Protein AF-A0A965V9K3-F1 (afdb_monomer_lite)

Secondary structure (DSSP, 8-state):
-----------------------PPEEEE-SSEEEEEETTTEEEEEEGGG-EEEEEEEE-TTT--EEEEEEE--EEEEEEE-TTT--EEEEEEEEEETTEEEEEEEEE-TTSTT----B------SSPPPTTEEPPBSEEEEEEE-TTSPEEEEEE-TTS-EEEEEE-TTS-EEEEE-SSTTT-SSSSS--

Structure (mmCIF, N/CA/C/O backbone):
data_AF-A0A965V9K3-F1
#
_entry.id   AF-A0A965V9K3-F1
#
loop_
_atom_site.group_PDB
_atom_site.id
_atom_site.type_symbol
_atom_site.label_atom_id
_atom_site.label_alt_id
_atom_site.label_comp_id
_atom_site.label_asym_id
_atom_site.label_entity_id
_atom_site.label_seq_id
_atom_site.pdbx_PDB_ins_code
_atom_site.Cartn_x
_atom_site.Cartn_y
_atom_site.Cartn_z
_atom_site.occupancy
_atom_site.B_iso_or_equiv
_atom_site.auth_seq_id
_atom_site.auth_comp_id
_atom_site.auth_asym_id
_atom_site.auth_atom_id
_atom_site.pdbx_PDB_model_num
ATOM 1 N N . GLY A 1 1 ? -50.851 -1.866 71.927 1.00 33.59 1 GLY A N 1
ATOM 2 C CA . GLY A 1 1 ? -49.590 -1.234 72.347 1.00 33.59 1 GLY A CA 1
ATOM 3 C C . GLY A 1 1 ? -48.505 -1.571 71.348 1.00 33.59 1 GLY A C 1
ATOM 4 O O . GLY A 1 1 ? -48.354 -2.743 71.049 1.00 33.59 1 GLY A O 1
ATOM 5 N N . SER A 1 2 ? -47.813 -0.534 70.869 1.00 37.38 2 SER A N 1
ATOM 6 C CA . SER A 1 2 ? -46.488 -0.504 70.214 1.00 37.38 2 SER A CA 1
ATOM 7 C C . SER A 1 2 ? -46.255 -1.105 68.814 1.00 37.38 2 SER A C 1
ATOM 9 O O . SER A 1 2 ? -45.941 -2.275 68.653 1.00 37.38 2 SER A O 1
ATOM 11 N N . PHE A 1 3 ? -46.383 -0.209 67.824 1.00 32.78 3 PHE A N 1
ATOM 12 C CA . PHE A 1 3 ? -45.421 0.240 66.791 1.00 32.78 3 PHE A CA 1
ATOM 13 C C . PHE A 1 3 ? -44.368 -0.703 66.152 1.00 32.78 3 PHE A C 1
ATOM 15 O O . PHE A 1 3 ? -43.394 -1.095 66.780 1.00 32.78 3 PHE A O 1
ATOM 22 N N . ALA A 1 4 ? -44.572 -0.911 64.838 1.00 39.22 4 ALA A N 1
ATOM 23 C CA . ALA A 1 4 ? -43.710 -0.696 63.653 1.00 39.22 4 ALA A CA 1
ATOM 24 C C . ALA A 1 4 ? -42.179 -0.917 63.683 1.00 39.22 4 ALA A C 1
ATOM 26 O O . ALA A 1 4 ? -41.479 -0.346 64.508 1.00 39.22 4 ALA A O 1
ATOM 27 N N . THR A 1 5 ? -41.651 -1.540 62.612 1.00 38.88 5 THR A N 1
ATOM 28 C CA . THR A 1 5 ? -40.603 -0.962 61.732 1.00 38.88 5 THR A CA 1
ATOM 29 C C . THR A 1 5 ? -40.586 -1.683 60.373 1.00 38.88 5 THR A C 1
ATOM 31 O O . THR A 1 5 ? -40.579 -2.908 60.295 1.00 38.88 5 THR A O 1
ATOM 34 N N . SER A 1 6 ? -40.615 -0.890 59.302 1.00 37.34 6 SER A N 1
ATOM 35 C CA . SER A 1 6 ? -40.532 -1.257 57.885 1.00 37.34 6 SER A CA 1
ATOM 36 C C . SER A 1 6 ? -39.086 -1.405 57.404 1.00 37.34 6 SER A C 1
ATOM 38 O O . SER A 1 6 ? -38.265 -0.568 57.763 1.00 37.34 6 SER A O 1
ATOM 40 N N . CYS A 1 7 ? -38.826 -2.312 56.458 1.00 32.72 7 CYS A N 1
ATOM 41 C CA . CYS A 1 7 ? -37.744 -2.158 55.478 1.00 32.72 7 CYS A CA 1
ATOM 42 C C . CYS A 1 7 ? -38.254 -2.562 54.088 1.00 32.72 7 CYS A C 1
ATOM 44 O O . CYS A 1 7 ? -38.464 -3.738 53.799 1.00 32.72 7 CYS A O 1
ATOM 46 N N . ALA A 1 8 ? -38.467 -1.558 53.237 1.00 37.25 8 ALA A N 1
ATOM 47 C CA . ALA A 1 8 ? -38.690 -1.714 51.809 1.00 37.25 8 ALA A CA 1
ATOM 48 C C . ALA A 1 8 ? -37.350 -2.051 51.135 1.00 37.25 8 ALA A C 1
ATOM 50 O O . ALA A 1 8 ? -36.457 -1.211 51.051 1.00 37.25 8 ALA A O 1
ATOM 51 N N . GLY A 1 9 ? -37.195 -3.294 50.679 1.00 33.72 9 GLY A N 1
ATOM 52 C CA . GLY A 1 9 ? -36.060 -3.726 49.868 1.00 33.72 9 GLY A CA 1
ATOM 53 C C . GLY A 1 9 ? -36.337 -3.463 48.392 1.00 33.72 9 GLY A C 1
ATOM 54 O O . GLY A 1 9 ? -37.042 -4.235 47.745 1.00 33.72 9 GLY A O 1
ATOM 55 N N . SER A 1 10 ? -35.798 -2.360 47.880 1.00 36.31 10 SER A N 1
ATOM 56 C CA . SER A 1 10 ? -35.760 -2.030 46.455 1.00 36.31 10 SER A CA 1
ATOM 57 C C . SER A 1 10 ? -35.082 -3.160 45.670 1.00 36.31 10 SER A C 1
ATOM 59 O O . SER A 1 10 ? -33.899 -3.433 45.866 1.00 36.31 10 SER A O 1
ATOM 61 N N . LYS A 1 11 ? -35.826 -3.836 44.786 1.00 37.22 11 LYS A N 1
ATOM 62 C CA . LYS A 1 11 ? -35.247 -4.724 43.771 1.00 37.22 11 LYS A CA 1
ATOM 63 C C . LYS A 1 11 ? -34.753 -3.856 42.619 1.00 37.22 11 LYS A C 1
ATOM 65 O O . LYS A 1 11 ? -35.466 -3.646 41.641 1.00 37.22 11 LYS A O 1
ATOM 70 N N . THR A 1 12 ? -33.537 -3.337 42.730 1.00 36.44 12 THR A N 1
ATOM 71 C CA . THR A 1 12 ? -32.808 -2.846 41.562 1.00 36.44 12 THR A CA 1
ATOM 72 C C . THR A 1 12 ? -32.435 -4.051 40.704 1.00 36.44 12 THR A C 1
ATOM 74 O O . THR A 1 12 ? -31.481 -4.772 40.985 1.00 36.44 12 THR A O 1
ATOM 77 N N . ASN A 1 13 ? -33.214 -4.287 39.647 1.00 34.12 13 ASN A N 1
ATOM 78 C CA . ASN A 1 13 ? -32.755 -5.069 38.506 1.00 34.12 13 ASN A CA 1
ATOM 79 C C . ASN A 1 13 ? -31.585 -4.301 37.878 1.00 34.12 13 ASN A C 1
ATOM 81 O O . ASN A 1 13 ? -31.782 -3.404 37.063 1.00 34.12 13 ASN A O 1
ATOM 85 N N . LEU A 1 14 ? -30.362 -4.629 38.294 1.00 32.03 14 LEU A N 1
ATOM 86 C CA . LEU A 1 14 ? -29.152 -4.305 37.551 1.00 32.03 14 LEU A CA 1
ATOM 87 C C . LEU A 1 14 ? -29.174 -5.139 36.267 1.00 32.03 14 LEU A C 1
ATOM 89 O O . LEU A 1 14 ? -28.615 -6.231 36.204 1.00 32.03 14 LEU A O 1
ATOM 93 N N . SER A 1 15 ? -29.843 -4.633 35.231 1.00 36.78 15 SER A N 1
ATOM 94 C CA . SER A 1 15 ? -29.496 -5.008 33.867 1.00 36.78 15 SER A CA 1
ATOM 95 C C . SER A 1 15 ? -28.112 -4.425 33.608 1.00 36.78 15 SER A C 1
ATOM 97 O O . SER A 1 15 ? -27.975 -3.250 33.273 1.00 36.78 15 SER A O 1
ATOM 99 N N . ALA A 1 16 ? -27.075 -5.231 33.825 1.00 34.19 16 ALA A N 1
ATOM 100 C CA . ALA A 1 16 ? -25.772 -4.960 33.252 1.00 34.19 16 ALA A CA 1
ATOM 101 C C . ALA A 1 16 ? -25.936 -5.064 31.732 1.00 34.19 16 ALA A C 1
ATOM 103 O O . ALA A 1 16 ? -25.834 -6.140 31.146 1.00 34.19 16 ALA A O 1
ATOM 104 N N . SER A 1 17 ? -26.268 -3.946 31.092 1.00 34.62 17 SER A N 1
ATOM 105 C CA . SER A 1 17 ? -25.996 -3.753 29.679 1.00 34.62 17 SER A CA 1
ATOM 106 C C . SER A 1 17 ? -24.489 -3.874 29.529 1.00 34.62 17 SER A C 1
ATOM 108 O O . SER A 1 17 ? -23.746 -2.947 29.847 1.00 34.62 17 SER A O 1
ATOM 110 N N . VAL A 1 18 ? -24.040 -5.053 29.108 1.00 34.62 18 VAL A N 1
ATOM 111 C CA . VAL A 1 18 ? -22.718 -5.232 28.524 1.00 34.62 18 VAL A CA 1
ATOM 112 C C . VAL A 1 18 ? -22.732 -4.358 27.275 1.00 34.62 18 VAL A C 1
ATOM 114 O O . VAL A 1 18 ? -23.213 -4.769 26.222 1.00 34.62 18 VAL A O 1
ATOM 117 N N . GLN A 1 19 ? -22.312 -3.099 27.416 1.00 35.34 19 GLN A N 1
ATOM 118 C CA . GLN A 1 19 ? -21.923 -2.288 26.276 1.00 35.34 19 GLN A CA 1
ATOM 119 C C . GLN A 1 19 ? -20.737 -3.016 25.661 1.00 35.34 19 GLN A C 1
ATOM 121 O O . GLN A 1 19 ? -19.615 -2.942 26.152 1.00 35.34 19 GLN A O 1
ATOM 126 N N . SER A 1 20 ? -21.033 -3.792 24.625 1.00 38.69 20 SER A N 1
ATOM 127 C CA . SER A 1 20 ? -20.064 -4.199 23.627 1.00 38.69 20 SER A CA 1
ATOM 128 C C . SER A 1 20 ? -19.309 -2.939 23.203 1.00 38.69 20 SER A C 1
ATOM 130 O O . SER A 1 20 ? -19.846 -2.115 22.469 1.00 38.69 20 SER A O 1
ATOM 132 N N . THR A 1 21 ? -18.077 -2.776 23.679 1.00 45.31 21 THR A N 1
ATOM 133 C CA . THR A 1 21 ? -17.124 -1.766 23.194 1.00 45.31 21 THR A CA 1
ATOM 134 C C . THR A 1 21 ? -16.566 -2.125 21.812 1.00 45.31 21 THR A C 1
ATOM 136 O O . THR A 1 21 ? -15.560 -1.568 21.388 1.00 45.31 21 THR A O 1
ATOM 139 N N . ASP A 1 22 ? -17.217 -3.049 21.105 1.00 49.69 22 ASP A N 1
ATOM 140 C CA . ASP A 1 22 ? -16.922 -3.492 19.742 1.00 49.69 22 ASP A CA 1
ATOM 141 C C . ASP A 1 22 ? -17.473 -2.483 18.712 1.00 49.69 22 ASP A C 1
ATOM 143 O O . ASP A 1 22 ? -18.119 -2.827 17.721 1.00 49.69 22 ASP A O 1
ATOM 147 N N . GLU A 1 23 ? -17.284 -1.189 18.983 1.00 60.53 23 GLU A N 1
ATOM 148 C CA . GLU A 1 23 ? -17.674 -0.123 18.066 1.00 60.53 23 GLU A CA 1
ATOM 149 C C . GLU A 1 23 ? -16.615 -0.059 16.961 1.00 60.53 23 GLU A C 1
ATOM 151 O O . GLU A 1 23 ? -15.595 0.627 17.056 1.00 60.53 23 GLU A O 1
ATOM 156 N N . ARG A 1 24 ? -16.824 -0.887 15.934 1.00 69.06 24 ARG A N 1
ATOM 157 C CA . ARG A 1 24 ? -16.012 -0.905 14.719 1.00 69.06 24 ARG A CA 1
ATOM 158 C C . ARG A 1 24 ? -15.930 0.523 14.157 1.00 69.06 24 ARG A C 1
ATOM 160 O O . ARG A 1 24 ? -16.980 1.154 14.032 1.00 69.06 24 ARG A O 1
ATOM 167 N N . PRO A 1 25 ? -14.731 1.035 13.811 1.00 72.75 25 PRO A N 1
ATOM 168 C CA . PRO A 1 25 ? -14.619 2.397 13.326 1.00 72.75 25 PRO A CA 1
ATOM 169 C C . PRO A 1 25 ? -15.455 2.589 12.067 1.00 72.75 25 PRO A C 1
ATOM 171 O O . PRO A 1 25 ? -15.395 1.751 11.161 1.00 72.75 25 PRO A O 1
ATOM 174 N N . ASP A 1 26 ? -16.195 3.691 12.019 1.00 80.62 26 ASP A N 1
ATOM 175 C CA . ASP A 1 26 ? -16.847 4.139 10.797 1.00 80.62 26 ASP A CA 1
ATOM 176 C C . ASP A 1 26 ? -15.796 4.783 9.892 1.00 80.62 26 ASP A C 1
ATOM 178 O O . ASP A 1 26 ? -14.946 5.552 10.354 1.00 80.62 26 ASP A O 1
ATOM 182 N N . ILE A 1 27 ? -15.812 4.421 8.614 1.00 81.38 27 ILE A N 1
ATOM 183 C CA . ILE A 1 27 ? -14.821 4.849 7.633 1.00 81.38 27 ILE A CA 1
ATOM 184 C C . ILE A 1 27 ? -15.573 5.424 6.446 1.00 81.38 27 ILE A C 1
ATOM 186 O O . ILE A 1 27 ? -16.418 4.760 5.851 1.00 81.38 27 ILE A O 1
ATOM 190 N N . SER A 1 28 ? -15.225 6.655 6.093 1.00 84.31 28 SER A N 1
ATOM 191 C CA . SER A 1 28 ? -15.633 7.258 4.831 1.00 84.31 28 SER A CA 1
ATOM 192 C C . SER A 1 28 ? -14.416 7.820 4.121 1.00 84.31 28 SER A C 1
ATOM 194 O O . SER A 1 28 ? -13.538 8.426 4.738 1.00 84.31 28 SER A O 1
ATOM 196 N N . GLU A 1 29 ? -14.353 7.618 2.815 1.00 86.88 29 GLU A N 1
ATOM 197 C CA . GLU A 1 29 ? -13.248 8.080 1.995 1.00 86.88 29 GLU A CA 1
ATOM 198 C C . GLU A 1 29 ? -13.721 8.881 0.786 1.00 86.88 29 GLU A C 1
ATOM 200 O O . GLU A 1 29 ? -14.789 8.657 0.212 1.00 86.88 29 GLU A O 1
ATOM 205 N N . ASP A 1 30 ? -12.862 9.801 0.368 1.00 89.31 30 ASP A N 1
ATOM 206 C CA . ASP A 1 30 ? -12.867 10.360 -0.970 1.00 89.31 30 ASP A CA 1
ATOM 207 C C . ASP A 1 30 ? -11.489 10.155 -1.616 1.00 89.31 30 ASP A C 1
ATOM 209 O O . ASP A 1 30 ? -10.593 9.507 -1.073 1.00 89.31 30 ASP A O 1
ATOM 213 N N . ARG A 1 31 ? -11.292 10.707 -2.816 1.00 88.75 31 ARG A N 1
ATOM 214 C CA . ARG A 1 31 ? -10.016 10.560 -3.532 1.00 88.75 31 ARG A CA 1
ATOM 215 C C . ARG A 1 31 ? -8.833 11.202 -2.809 1.00 88.75 31 ARG A C 1
ATOM 217 O O . ARG A 1 31 ? -7.702 10.925 -3.175 1.00 88.75 31 ARG A O 1
ATOM 224 N N . THR A 1 32 ? -9.056 12.079 -1.845 1.00 90.00 32 THR A N 1
ATOM 225 C CA . THR A 1 32 ? -8.039 12.929 -1.217 1.00 90.00 32 THR A CA 1
ATOM 226 C C . THR A 1 32 ? -7.908 12.726 0.285 1.00 90.00 32 THR A C 1
ATOM 228 O O . THR A 1 32 ? -6.858 13.066 0.835 1.00 90.00 32 THR A O 1
ATOM 231 N N . SER A 1 33 ? -8.913 12.154 0.947 1.00 89.94 33 SER A N 1
ATOM 232 C CA . SER A 1 33 ? -8.916 11.925 2.384 1.00 89.94 33 SER A CA 1
ATOM 233 C C . SER A 1 33 ? -9.676 10.666 2.813 1.00 89.94 33 SER A C 1
ATOM 235 O O . SER A 1 33 ? -10.603 10.217 2.144 1.00 89.94 33 SER A O 1
ATOM 237 N N . VAL A 1 34 ? -9.259 10.099 3.946 1.00 88.94 34 VAL A N 1
ATOM 238 C CA . VAL A 1 34 ? -10.000 9.083 4.702 1.00 88.94 34 VAL A CA 1
ATOM 239 C C . VAL A 1 34 ? -10.383 9.690 6.044 1.00 88.94 34 VAL A C 1
ATOM 241 O O . VAL A 1 34 ? -9.514 10.153 6.788 1.00 88.94 34 VAL A O 1
ATOM 244 N N . HIS A 1 35 ? -11.669 9.668 6.361 1.00 88.06 35 HIS A N 1
ATOM 245 C CA . HIS A 1 35 ? -12.207 9.996 7.670 1.00 88.06 35 HIS A CA 1
ATOM 246 C C . HIS A 1 35 ? -12.480 8.698 8.428 1.00 88.06 35 HIS A C 1
ATOM 248 O O . HIS A 1 35 ? -13.237 7.849 7.962 1.00 88.06 35 HIS A O 1
ATOM 254 N N . ILE A 1 36 ? -11.852 8.547 9.591 1.00 84.44 36 ILE A N 1
ATOM 255 C CA . ILE A 1 36 ? -12.002 7.383 10.463 1.00 84.44 36 ILE A CA 1
ATOM 256 C C . ILE A 1 36 ? -12.586 7.860 11.785 1.00 84.44 36 ILE A C 1
ATOM 258 O O . ILE A 1 36 ? -11.964 8.679 12.459 1.00 84.44 36 ILE A O 1
ATOM 262 N N . THR A 1 37 ? -13.742 7.334 12.170 1.00 80.56 37 THR A N 1
ATOM 263 C CA . THR A 1 37 ? -14.417 7.652 13.432 1.00 80.56 37 THR A CA 1
ATOM 264 C C . THR A 1 37 ? -14.371 6.430 14.342 1.0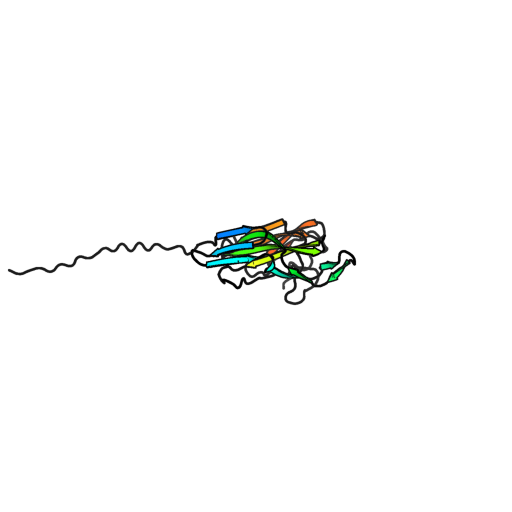0 80.56 37 THR A C 1
ATOM 266 O O . THR A 1 37 ? -15.025 5.426 14.072 1.00 80.56 37 THR A O 1
ATOM 269 N N . ALA A 1 38 ? -13.573 6.491 15.408 1.00 70.94 38 ALA A N 1
ATOM 270 C CA . ALA A 1 38 ? -13.478 5.454 16.428 1.00 70.94 38 ALA A CA 1
ATOM 271 C C . ALA A 1 38 ? -14.451 5.778 17.577 1.00 70.94 38 ALA A C 1
ATOM 273 O O . ALA A 1 38 ? -14.181 6.616 18.440 1.00 70.94 38 ALA A O 1
ATOM 274 N N . GLY A 1 39 ? -15.608 5.119 17.564 1.00 64.94 39 GLY A N 1
ATOM 275 C CA . GLY A 1 39 ? -16.688 5.337 18.524 1.00 64.94 39 GLY A CA 1
ATOM 276 C C . GLY A 1 39 ? -17.305 6.741 18.482 1.00 64.94 39 GLY A C 1
ATOM 277 O O . GLY A 1 39 ? -17.229 7.449 17.486 1.00 64.94 39 GLY A O 1
ATOM 278 N N . THR A 1 40 ? -17.952 7.170 19.568 1.00 57.22 40 THR A N 1
ATOM 279 C CA . THR A 1 40 ? -18.819 8.373 19.543 1.00 57.22 40 THR A CA 1
ATOM 280 C C . THR A 1 40 ? -18.116 9.740 19.529 1.00 57.22 40 THR A C 1
ATOM 282 O O . THR A 1 40 ? -18.808 10.757 19.434 1.00 57.22 40 THR A O 1
ATOM 285 N N . LYS A 1 41 ? -16.783 9.825 19.670 1.00 60.00 41 LYS A N 1
ATOM 286 C CA . LYS A 1 41 ? -16.100 11.126 19.867 1.00 60.00 41 LYS A CA 1
ATOM 287 C C . LYS A 1 41 ? -14.765 11.315 19.157 1.00 60.00 41 LYS A C 1
ATOM 289 O O . LYS A 1 41 ? -14.415 12.466 18.896 1.00 60.00 41 LYS A O 1
ATOM 294 N N . ASP A 1 42 ? -14.049 10.248 18.821 1.00 69.38 42 ASP A N 1
ATOM 295 C CA . ASP A 1 42 ? -12.713 10.379 18.249 1.00 69.38 42 ASP A CA 1
ATOM 296 C C . ASP A 1 42 ? -12.772 10.186 16.736 1.00 69.38 42 ASP A C 1
ATOM 298 O O . ASP A 1 42 ? -13.151 9.127 16.242 1.00 69.38 42 ASP A O 1
ATOM 302 N N . SER A 1 43 ? -12.399 11.225 15.988 1.00 75.88 43 SER A N 1
ATOM 303 C CA . SER A 1 43 ? -12.262 11.150 14.534 1.00 75.88 43 SER A CA 1
ATOM 304 C C . SER A 1 43 ? -10.868 11.580 14.095 1.00 75.88 43 SER A C 1
ATOM 306 O O . SER A 1 43 ? -10.268 12.499 14.654 1.00 75.88 43 SER A O 1
ATOM 308 N N . ALA A 1 44 ? -10.344 10.895 13.086 1.00 80.00 44 ALA A N 1
ATOM 309 C CA . ALA A 1 44 ? -9.098 11.218 12.420 1.00 80.00 44 ALA A CA 1
ATOM 310 C C . ALA A 1 44 ? -9.380 11.448 10.937 1.00 80.00 44 ALA A C 1
ATOM 312 O O . ALA A 1 44 ? -10.105 10.686 10.304 1.00 80.00 44 ALA A O 1
ATOM 313 N N . THR A 1 45 ? -8.789 12.500 10.377 1.00 87.06 45 THR A N 1
ATOM 314 C CA . THR A 1 45 ? -8.778 12.725 8.930 1.00 87.06 45 THR A CA 1
ATOM 315 C C . THR A 1 45 ? -7.360 12.532 8.434 1.00 87.06 45 THR A C 1
ATOM 317 O O . THR A 1 45 ? -6.441 13.182 8.927 1.00 87.06 45 THR A O 1
ATOM 320 N N . ILE A 1 46 ? -7.188 11.644 7.465 1.00 87.62 46 ILE A N 1
ATOM 321 C CA . ILE A 1 46 ? -5.896 11.315 6.872 1.00 87.62 46 ILE A CA 1
ATOM 322 C C . ILE A 1 46 ? -5.944 11.750 5.423 1.00 87.62 46 ILE A C 1
ATOM 324 O O . ILE A 1 46 ? -6.749 11.227 4.656 1.00 87.62 46 ILE A O 1
ATOM 328 N N . LYS A 1 47 ? -5.100 12.704 5.033 1.00 90.19 47 LYS A N 1
ATOM 329 C CA . LYS A 1 47 ? -5.035 13.148 3.641 1.00 90.19 47 LYS A CA 1
ATOM 330 C C . LYS A 1 47 ? -4.040 12.295 2.874 1.00 90.19 47 LYS A C 1
ATOM 332 O O . LYS A 1 47 ? -2.996 11.929 3.406 1.00 90.19 47 LYS A O 1
ATOM 337 N N . ALA A 1 48 ? -4.302 12.061 1.590 1.00 89.75 48 ALA A N 1
ATOM 338 C CA . ALA A 1 48 ? -3.366 11.367 0.705 1.00 89.75 48 ALA A CA 1
ATOM 339 C C . ALA A 1 48 ? -1.962 12.009 0.736 1.00 89.75 48 ALA A C 1
ATOM 341 O O . ALA A 1 48 ? -0.958 11.309 0.738 1.00 89.75 48 ALA A O 1
ATOM 342 N N . GLN A 1 49 ? -1.899 13.337 0.850 1.00 90.06 49 GLN A N 1
ATOM 343 C CA . GLN A 1 49 ? -0.657 14.122 0.880 1.00 90.06 49 GLN A CA 1
ATOM 344 C C . GLN A 1 49 ? 0.171 13.926 2.163 1.00 90.06 49 GLN A C 1
ATOM 346 O O . GLN A 1 49 ? 1.383 14.163 2.164 1.00 90.06 49 GLN A O 1
ATOM 351 N N . ASP A 1 50 ? -0.463 13.469 3.245 1.00 86.88 50 ASP A N 1
ATOM 352 C CA . ASP A 1 50 ? 0.212 13.145 4.505 1.00 86.88 50 ASP A CA 1
ATOM 353 C C . ASP A 1 50 ? 0.853 11.745 4.452 1.00 86.88 50 ASP A C 1
ATOM 355 O O . ASP A 1 50 ? 1.693 11.401 5.284 1.00 86.88 50 ASP A O 1
ATOM 359 N N . LEU A 1 51 ? 0.489 10.937 3.449 1.00 87.06 51 LEU A N 1
ATOM 360 C CA . LEU A 1 51 ? 0.962 9.572 3.257 1.00 87.06 51 LEU A CA 1
ATOM 361 C C . LEU A 1 51 ? 2.212 9.574 2.378 1.00 87.06 51 LEU A C 1
ATOM 363 O O . LEU A 1 51 ? 2.147 9.742 1.159 1.00 87.06 51 LEU A O 1
ATOM 367 N N . GLN A 1 52 ? 3.368 9.421 3.023 1.00 86.69 52 GLN A N 1
ATOM 368 C CA . GLN A 1 52 ? 4.675 9.541 2.385 1.00 86.69 52 GLN A CA 1
ATOM 369 C C . GLN A 1 52 ? 5.547 8.328 2.696 1.00 86.69 52 GLN A C 1
ATOM 371 O O . GLN A 1 52 ? 5.578 7.860 3.832 1.00 86.69 52 GLN A O 1
ATOM 376 N N . ALA A 1 53 ? 6.290 7.845 1.702 1.00 84.31 53 ALA A N 1
ATOM 377 C CA . ALA A 1 53 ? 7.227 6.737 1.874 1.00 84.31 53 ALA A CA 1
ATOM 378 C C . ALA A 1 53 ? 8.501 6.957 1.056 1.00 84.31 53 ALA A C 1
ATOM 380 O O . ALA A 1 53 ? 8.473 7.574 -0.010 1.00 84.31 53 ALA A O 1
ATOM 381 N N . LEU A 1 54 ? 9.628 6.441 1.549 1.00 85.44 54 LEU A N 1
ATOM 382 C CA . LEU A 1 54 ? 10.853 6.344 0.761 1.00 85.44 54 LEU A CA 1
ATOM 383 C C . LEU A 1 54 ? 10.819 5.048 -0.043 1.00 85.44 54 LEU A C 1
ATOM 385 O O . LEU A 1 54 ? 10.746 3.951 0.513 1.00 85.44 54 LEU A O 1
ATOM 389 N N . VAL A 1 55 ? 10.890 5.188 -1.357 1.00 81.50 55 VAL A N 1
ATOM 390 C CA . VAL A 1 55 ? 10.774 4.084 -2.297 1.00 81.50 55 VAL A CA 1
ATOM 391 C C . VAL A 1 55 ? 12.015 4.019 -3.166 1.00 81.50 55 VAL A C 1
ATOM 393 O O . VAL A 1 55 ? 12.466 5.031 -3.693 1.00 81.50 55 VAL A O 1
ATOM 396 N N . THR A 1 56 ? 12.577 2.826 -3.309 1.00 82.44 56 THR A N 1
ATOM 397 C CA . THR A 1 56 ? 13.750 2.565 -4.151 1.00 82.44 56 THR A CA 1
ATOM 398 C C . THR A 1 56 ? 13.363 1.958 -5.495 1.00 82.44 56 THR A C 1
ATOM 400 O O . THR A 1 56 ? 12.236 1.503 -5.686 1.00 82.44 56 THR A O 1
ATOM 403 N N . ASN A 1 57 ? 14.323 1.903 -6.416 1.00 77.69 57 ASN A N 1
ATOM 404 C CA . ASN A 1 57 ? 14.150 1.405 -7.777 1.00 77.69 57 ASN A CA 1
ATOM 405 C C . ASN A 1 57 ? 13.065 2.146 -8.568 1.00 77.69 57 ASN A C 1
ATOM 407 O O . ASN A 1 57 ? 12.382 1.547 -9.391 1.00 77.69 57 ASN A O 1
ATOM 411 N N . VAL A 1 58 ? 12.914 3.447 -8.332 1.00 79.88 58 VAL A N 1
ATOM 412 C CA . VAL A 1 58 ? 12.036 4.303 -9.131 1.00 79.88 58 VAL A CA 1
ATOM 413 C C . VAL A 1 58 ? 12.781 4.684 -10.415 1.00 79.88 58 VAL A C 1
ATOM 415 O O . VAL A 1 58 ? 13.764 5.423 -10.310 1.00 79.88 58 VAL A O 1
ATOM 418 N N . PRO A 1 59 ? 12.377 4.197 -11.606 1.00 80.50 59 PRO A N 1
ATOM 419 C CA . PRO A 1 59 ? 13.023 4.572 -12.858 1.00 80.50 59 PRO A CA 1
ATOM 420 C C . PRO A 1 59 ? 12.649 5.999 -13.269 1.00 80.50 59 PRO A C 1
ATOM 422 O O . PRO A 1 59 ? 11.479 6.378 -13.251 1.00 80.50 59 PRO A O 1
ATOM 425 N N . ASP A 1 60 ? 13.644 6.779 -13.683 1.00 82.81 60 ASP A N 1
ATOM 426 C CA . ASP A 1 60 ? 13.420 7.990 -14.469 1.00 82.81 60 ASP A CA 1
ATOM 427 C C . ASP A 1 60 ? 12.971 7.584 -15.888 1.00 82.81 60 ASP A C 1
ATOM 429 O O . ASP A 1 60 ? 13.688 6.830 -16.551 1.00 82.81 60 ASP A O 1
ATOM 433 N N . PRO A 1 61 ? 11.811 8.049 -16.383 1.00 80.25 61 PRO A N 1
ATOM 434 C CA . PRO A 1 61 ? 11.278 7.619 -17.676 1.00 80.25 61 PRO A CA 1
ATOM 435 C C . PRO A 1 61 ? 12.123 8.082 -18.873 1.00 80.25 61 PRO A C 1
ATOM 437 O O . PRO A 1 61 ? 12.061 7.462 -19.931 1.00 80.25 61 PRO A O 1
ATOM 440 N N . ASN A 1 62 ? 12.931 9.136 -18.725 1.00 84.06 62 ASN A N 1
ATOM 441 C CA . ASN A 1 62 ? 13.782 9.657 -19.796 1.00 84.06 62 ASN A CA 1
ATOM 442 C C . ASN A 1 62 ? 15.126 8.928 -19.872 1.00 84.06 62 ASN A C 1
ATOM 444 O O . ASN A 1 62 ? 15.674 8.752 -20.958 1.00 84.06 62 ASN A O 1
ATOM 448 N N . THR A 1 63 ? 15.691 8.549 -18.722 1.00 86.44 63 THR A N 1
ATOM 449 C CA . THR A 1 63 ? 17.053 7.987 -18.653 1.00 86.44 63 THR A CA 1
ATOM 450 C C . THR A 1 63 ? 17.094 6.502 -18.301 1.00 86.44 63 THR A C 1
ATOM 452 O O . THR A 1 63 ? 18.129 5.862 -18.480 1.00 86.44 63 THR A O 1
ATOM 455 N N . GLY A 1 64 ? 16.003 5.945 -17.771 1.00 82.56 64 GLY A N 1
ATOM 456 C CA . GLY A 1 64 ? 15.933 4.588 -17.225 1.00 82.56 64 GLY A CA 1
ATOM 457 C C . GLY A 1 64 ? 16.730 4.389 -15.931 1.00 82.56 64 GLY A C 1
ATOM 458 O O . GLY A 1 64 ? 16.717 3.296 -15.364 1.00 82.56 64 GLY A O 1
ATOM 459 N N . ILE A 1 65 ? 17.430 5.421 -15.443 1.00 86.38 65 ILE A N 1
ATOM 460 C CA . ILE A 1 65 ? 18.222 5.346 -14.217 1.00 86.38 65 ILE A CA 1
ATOM 461 C C . ILE A 1 65 ? 17.273 5.246 -13.028 1.00 86.38 65 ILE A C 1
ATOM 463 O O . ILE A 1 65 ? 16.359 6.053 -12.866 1.00 86.38 65 ILE A O 1
ATOM 467 N N . THR A 1 66 ? 17.513 4.259 -12.173 1.00 83.50 66 THR A N 1
ATOM 468 C CA . THR A 1 66 ? 16.728 4.048 -10.960 1.00 83.50 66 THR A CA 1
ATOM 469 C C . THR A 1 66 ? 17.324 4.780 -9.764 1.00 83.50 66 THR A C 1
ATOM 471 O O . THR A 1 66 ? 18.536 4.713 -9.545 1.00 83.50 66 THR A O 1
ATOM 474 N N . SER A 1 67 ? 16.483 5.400 -8.937 1.00 84.88 67 SER A N 1
ATOM 475 C CA . SER A 1 67 ? 16.901 6.069 -7.699 1.00 84.88 67 SER A CA 1
ATOM 476 C C . SER A 1 67 ? 15.947 5.797 -6.530 1.00 84.88 67 SER A C 1
ATOM 478 O O . SER A 1 67 ? 14.866 5.225 -6.701 1.00 84.88 67 SER A O 1
ATOM 480 N N . THR A 1 68 ? 16.370 6.188 -5.324 1.00 86.94 68 THR A N 1
ATOM 481 C CA . THR A 1 68 ? 15.487 6.266 -4.156 1.00 86.94 68 THR A CA 1
ATOM 482 C C . THR A 1 68 ? 14.800 7.619 -4.142 1.00 86.94 68 THR A C 1
ATOM 484 O O . THR A 1 68 ? 15.469 8.652 -4.149 1.00 86.94 68 THR A O 1
ATOM 487 N N . GLN A 1 69 ? 13.473 7.617 -4.076 1.00 86.25 69 GLN A N 1
ATOM 488 C CA . GLN A 1 69 ? 12.656 8.821 -4.061 1.00 86.25 69 GLN A CA 1
ATOM 489 C C . GLN A 1 69 ? 11.664 8.816 -2.906 1.00 86.25 69 GLN A C 1
ATOM 491 O O . GLN A 1 69 ? 11.179 7.773 -2.469 1.00 86.25 69 GLN A O 1
ATOM 496 N N . LYS A 1 70 ? 11.349 10.014 -2.415 1.00 87.62 70 LYS A N 1
ATOM 497 C CA . LYS A 1 70 ? 10.261 10.214 -1.466 1.00 87.62 70 LYS A CA 1
ATOM 498 C C . LYS A 1 70 ? 8.961 10.379 -2.241 1.00 87.62 70 LYS A C 1
ATOM 500 O O . LYS A 1 70 ? 8.794 11.367 -2.949 1.00 87.62 70 LYS A O 1
ATOM 505 N N . LEU A 1 71 ? 8.063 9.416 -2.097 1.00 86.31 71 LEU A N 1
ATOM 506 C CA . LEU A 1 71 ? 6.748 9.438 -2.723 1.00 86.31 71 LEU A CA 1
ATOM 507 C C . LEU A 1 71 ? 5.744 10.081 -1.785 1.00 86.31 71 LEU A C 1
ATOM 509 O O . LEU A 1 71 ? 5.791 9.846 -0.577 1.00 86.31 71 LEU A O 1
ATOM 513 N N . THR A 1 72 ? 4.822 10.844 -2.358 1.00 88.69 72 THR A N 1
ATOM 514 C CA . THR A 1 72 ? 3.729 11.491 -1.635 1.00 88.69 72 THR A CA 1
ATOM 515 C C . THR A 1 72 ? 2.420 11.081 -2.287 1.00 88.69 72 THR A C 1
ATOM 517 O O . THR A 1 72 ? 2.243 11.238 -3.497 1.00 88.69 72 THR A O 1
ATOM 520 N N . GLY A 1 73 ? 1.489 10.561 -1.491 1.00 89.25 73 GLY A N 1
ATOM 521 C CA . GLY A 1 73 ? 0.175 10.175 -1.978 1.00 89.25 73 GLY A CA 1
ATOM 522 C C . GLY A 1 73 ? -0.532 11.351 -2.653 1.00 89.25 73 GLY A C 1
ATOM 523 O O . GLY A 1 73 ? -0.617 12.459 -2.128 1.00 89.25 73 GLY A O 1
ATOM 524 N N . SER A 1 74 ? -1.031 11.104 -3.857 1.00 90.00 74 SER A N 1
ATOM 525 C CA . SER A 1 74 ? -1.814 12.067 -4.636 1.00 90.00 74 SER A CA 1
ATOM 526 C C . SER A 1 74 ? -3.307 11.754 -4.567 1.00 90.00 74 SER A C 1
ATOM 528 O O . SER A 1 74 ? -4.132 12.662 -4.581 1.00 90.00 74 SER A O 1
ATOM 530 N N . TRP A 1 75 ? -3.647 10.467 -4.477 1.00 90.56 75 TRP A N 1
ATOM 531 C CA . TRP A 1 75 ? -5.016 9.971 -4.460 1.00 90.56 75 TRP A CA 1
ATOM 532 C C . TRP A 1 75 ? -5.131 8.670 -3.671 1.00 90.56 75 TRP A C 1
ATOM 534 O O . TRP A 1 75 ? -4.270 7.794 -3.776 1.00 90.56 75 TRP A O 1
ATOM 544 N N . ILE A 1 76 ? -6.207 8.553 -2.897 1.00 91.12 76 ILE A N 1
ATOM 545 C CA . ILE A 1 76 ? -6.637 7.313 -2.255 1.00 91.12 76 ILE A CA 1
ATOM 546 C C . ILE A 1 76 ? -7.393 6.491 -3.290 1.00 91.12 76 ILE A C 1
ATOM 548 O O . ILE A 1 76 ? -8.325 6.966 -3.940 1.00 91.12 76 ILE A O 1
ATOM 552 N N . PHE A 1 77 ? -6.934 5.260 -3.463 1.00 88.06 77 PHE A N 1
ATOM 553 C CA . PHE A 1 77 ? -7.513 4.286 -4.374 1.00 88.06 77 PHE A CA 1
ATOM 554 C C . PHE A 1 77 ? -8.512 3.382 -3.647 1.00 88.06 77 PHE A C 1
ATOM 556 O O . PHE A 1 77 ? -9.590 3.122 -4.173 1.00 88.06 77 PHE A O 1
ATOM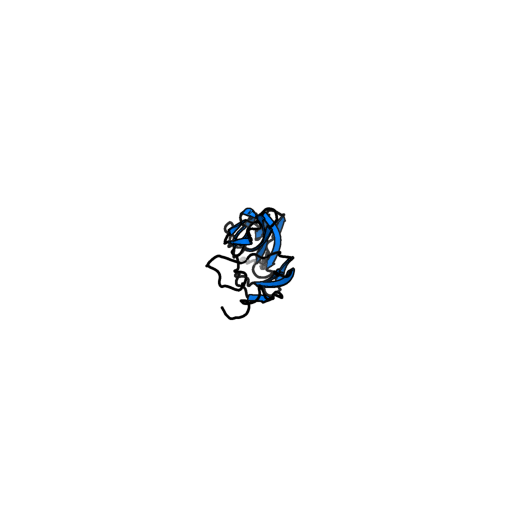 563 N N . GLN A 1 78 ? -8.148 2.895 -2.459 1.00 92.19 78 GLN A N 1
ATOM 564 C CA . GLN A 1 78 ? -8.964 1.948 -1.707 1.00 92.19 78 GLN A CA 1
ATOM 565 C C . GLN A 1 78 ? -8.636 2.008 -0.218 1.00 92.19 78 GLN A C 1
ATOM 567 O O . GLN A 1 78 ? -7.494 2.264 0.169 1.00 92.19 78 GLN A O 1
ATOM 572 N N . VAL A 1 79 ? -9.635 1.696 0.602 1.00 92.25 79 VAL A N 1
ATOM 573 C CA . VAL A 1 79 ? -9.487 1.473 2.036 1.00 92.25 79 VAL A CA 1
ATOM 574 C C . VAL A 1 79 ? -9.963 0.060 2.375 1.00 92.25 79 VAL A C 1
ATOM 576 O O . VAL A 1 79 ? -10.955 -0.421 1.832 1.00 92.25 79 VAL A O 1
ATOM 579 N N . ALA A 1 80 ? -9.241 -0.629 3.254 1.00 92.56 80 ALA A N 1
ATOM 580 C CA . ALA A 1 80 ? -9.643 -1.918 3.803 1.00 92.56 80 ALA A CA 1
ATOM 581 C C . ALA A 1 80 ? -9.543 -1.876 5.327 1.00 92.56 80 ALA A C 1
ATOM 583 O O . ALA A 1 80 ? -8.601 -1.314 5.874 1.00 92.56 80 ALA A O 1
ATOM 584 N N . GLN A 1 81 ? -10.494 -2.489 6.024 1.00 90.75 81 GLN A N 1
ATOM 585 C CA . GLN A 1 81 ? -10.543 -2.475 7.483 1.00 90.75 81 GLN A CA 1
ATOM 586 C C . GLN A 1 81 ? -10.388 -3.883 8.037 1.00 90.75 81 GLN A C 1
ATOM 588 O O . GLN A 1 81 ? -11.069 -4.811 7.597 1.00 90.75 81 GLN A O 1
ATOM 593 N N . ASN A 1 82 ? -9.505 -4.029 9.018 1.00 89.19 82 ASN A N 1
ATOM 594 C CA . ASN A 1 82 ? -9.308 -5.273 9.730 1.00 89.19 82 ASN A CA 1
ATOM 595 C C . ASN A 1 82 ? -10.523 -5.530 10.633 1.00 89.19 82 ASN A C 1
ATOM 597 O O . ASN A 1 82 ? -10.812 -4.701 11.500 1.00 89.19 82 ASN A O 1
ATOM 601 N N . PRO A 1 83 ? -11.219 -6.669 10.476 1.00 80.94 83 PRO A N 1
ATOM 602 C CA . PRO A 1 83 ? -12.425 -6.957 11.245 1.00 80.94 83 PRO A CA 1
ATOM 603 C C . PRO A 1 83 ? -12.159 -7.251 12.730 1.00 80.94 83 PRO A C 1
ATOM 605 O O . PRO A 1 83 ? -13.116 -7.338 13.489 1.00 80.94 83 PRO A O 1
ATOM 608 N N . ARG A 1 84 ? -10.895 -7.434 13.151 1.00 81.75 84 ARG A N 1
ATOM 609 C CA . ARG A 1 84 ? -10.523 -7.824 14.525 1.00 81.75 84 ARG A CA 1
ATOM 610 C C . ARG A 1 84 ? -9.760 -6.764 15.308 1.00 81.75 84 ARG A C 1
ATOM 612 O O . ARG A 1 84 ? -9.872 -6.717 16.525 1.00 81.75 84 ARG A O 1
ATOM 619 N N . THR A 1 85 ? -8.912 -5.982 14.643 1.00 77.62 85 THR A N 1
ATOM 620 C CA . THR A 1 85 ? -7.920 -5.124 15.323 1.00 77.62 85 THR A CA 1
ATOM 621 C C . THR A 1 85 ? -8.149 -3.632 15.106 1.00 77.62 85 THR A C 1
ATOM 623 O O . THR A 1 85 ? -7.329 -2.826 15.536 1.00 77.62 85 THR A O 1
ATOM 626 N N . ASN A 1 86 ? -9.234 -3.255 14.417 1.00 79.44 86 ASN A N 1
ATOM 627 C CA . ASN A 1 86 ? -9.548 -1.887 13.989 1.00 79.44 86 ASN A CA 1
ATOM 628 C C . ASN A 1 86 ? -8.494 -1.231 13.082 1.00 79.44 86 ASN A C 1
ATOM 630 O O . ASN A 1 86 ? -8.661 -0.078 12.699 1.00 79.44 86 ASN A O 1
ATOM 634 N N . ILE A 1 87 ? -7.439 -1.950 12.692 1.00 86.44 87 ILE A N 1
ATOM 635 C CA . ILE A 1 87 ? -6.426 -1.455 11.760 1.00 86.44 87 ILE A CA 1
ATOM 636 C C . ILE A 1 87 ? -7.066 -1.183 10.403 1.00 86.44 87 ILE A C 1
ATOM 638 O O . ILE A 1 87 ? -7.853 -1.980 9.896 1.00 86.44 87 ILE A O 1
ATOM 642 N N . VAL A 1 88 ? -6.691 -0.066 9.800 1.00 88.81 88 VAL A N 1
ATOM 643 C CA . VAL A 1 88 ? -7.140 0.352 8.478 1.00 88.81 88 VAL A CA 1
ATOM 644 C C . VAL A 1 88 ? -5.946 0.332 7.533 1.00 88.81 88 VAL A C 1
ATOM 646 O O . VAL A 1 88 ? -4.911 0.916 7.830 1.00 88.81 88 VAL A O 1
ATOM 649 N N . ALA A 1 89 ? -6.078 -0.342 6.399 1.00 92.00 89 ALA A N 1
ATOM 650 C CA . ALA A 1 89 ? -5.135 -0.271 5.296 1.00 92.00 89 ALA A CA 1
ATOM 651 C C . ALA A 1 89 ? -5.627 0.765 4.283 1.00 92.00 89 ALA A C 1
ATOM 653 O O . ALA A 1 89 ? -6.761 0.686 3.815 1.00 92.00 89 ALA A O 1
ATOM 654 N N . ILE A 1 90 ? -4.772 1.719 3.930 1.00 91.44 90 ILE A N 1
ATOM 655 C CA . ILE A 1 90 ? -5.054 2.778 2.962 1.00 91.44 90 ILE A CA 1
ATOM 656 C C . ILE A 1 90 ? -4.115 2.599 1.776 1.00 91.44 90 ILE A C 1
ATOM 658 O O . ILE A 1 90 ? -2.894 2.669 1.911 1.00 91.44 90 ILE A O 1
ATOM 662 N N . GLY A 1 91 ? -4.702 2.369 0.609 1.00 91.06 91 GLY A N 1
ATOM 663 C CA . GLY A 1 91 ? -4.013 2.229 -0.657 1.00 91.06 91 GLY A CA 1
ATOM 664 C C . GLY A 1 91 ? -4.011 3.582 -1.332 1.00 91.06 91 GLY A C 1
ATOM 665 O O . GLY A 1 91 ? -5.073 4.119 -1.654 1.00 91.06 91 GLY A O 1
ATOM 666 N N . VAL A 1 92 ? -2.828 4.135 -1.550 1.00 90.25 92 VAL A N 1
ATOM 667 C CA . VAL A 1 92 ? -2.655 5.403 -2.250 1.00 90.25 92 VAL A CA 1
ATOM 668 C C . VAL A 1 92 ? -1.820 5.213 -3.486 1.00 90.25 92 VAL A C 1
ATOM 670 O O . VAL A 1 92 ? -0.970 4.331 -3.567 1.00 90.25 92 VAL A O 1
ATOM 673 N N . ARG A 1 93 ? -2.029 6.099 -4.441 1.00 90.19 93 ARG A N 1
ATOM 674 C CA . ARG A 1 93 ? -1.170 6.220 -5.602 1.00 90.19 93 ARG A CA 1
ATOM 675 C C . ARG A 1 93 ? -0.441 7.562 -5.563 1.00 90.19 93 ARG A C 1
ATOM 677 O O . ARG A 1 93 ? -0.954 8.559 -5.051 1.00 90.19 93 ARG A O 1
ATOM 684 N N . SER A 1 94 ? 0.769 7.572 -6.090 1.00 87.75 94 SER A N 1
ATOM 685 C CA . SER A 1 94 ? 1.690 8.703 -6.150 1.00 87.75 94 SER A CA 1
ATOM 686 C C . SER A 1 94 ? 2.158 8.868 -7.585 1.00 87.75 94 SER A C 1
ATOM 688 O O . SER A 1 94 ? 2.456 7.878 -8.247 1.00 87.75 94 SER A O 1
ATOM 690 N N . PHE A 1 95 ? 2.284 10.111 -8.034 1.00 83.25 95 PHE A N 1
ATOM 691 C CA . PHE A 1 95 ? 2.853 10.447 -9.335 1.00 83.25 95 PHE A CA 1
ATOM 692 C C . PHE A 1 95 ? 4.162 11.194 -9.118 1.00 83.25 95 PHE A C 1
ATOM 694 O O . PHE A 1 95 ? 4.197 12.184 -8.391 1.00 83.25 95 PHE A O 1
ATOM 701 N N . ILE A 1 96 ? 5.239 10.703 -9.719 1.00 75.50 96 ILE A N 1
ATOM 702 C CA . ILE A 1 96 ? 6.550 11.375 -9.681 1.00 75.50 96 ILE A CA 1
ATOM 703 C C . ILE A 1 96 ? 6.799 12.075 -11.009 1.00 75.50 96 ILE A C 1
ATOM 705 O O . ILE A 1 96 ? 7.250 13.216 -11.057 1.00 75.50 96 ILE A O 1
ATOM 709 N N . PHE A 1 97 ? 6.458 11.380 -12.089 1.00 72.62 97 PHE A N 1
ATOM 710 C CA . PHE A 1 97 ? 6.526 11.860 -13.456 1.00 72.62 97 PHE A CA 1
ATOM 711 C C . PHE A 1 97 ? 5.118 11.826 -14.051 1.00 72.62 97 PHE A C 1
ATOM 713 O O . PHE A 1 97 ? 4.270 11.068 -13.581 1.00 72.62 97 PHE A O 1
ATOM 720 N N . ALA A 1 98 ? 4.867 12.627 -15.090 1.00 67.75 98 ALA A N 1
ATOM 721 C CA . ALA A 1 98 ? 3.537 12.753 -15.697 1.00 67.75 98 ALA A CA 1
ATOM 722 C C . ALA A 1 98 ? 2.937 11.409 -16.166 1.00 67.75 98 ALA A C 1
ATOM 724 O O . ALA A 1 98 ? 1.718 11.272 -16.211 1.00 67.75 98 ALA A O 1
ATOM 725 N N . GLU A 1 99 ? 3.785 10.422 -16.469 1.00 64.44 99 GLU A N 1
ATOM 726 C CA . GLU A 1 99 ? 3.393 9.120 -17.028 1.00 64.44 99 GLU A CA 1
ATOM 727 C C . GLU A 1 99 ? 3.704 7.932 -16.106 1.00 64.44 99 GLU A C 1
ATOM 729 O O . GLU A 1 99 ? 3.490 6.784 -16.486 1.00 64.44 99 GLU A O 1
ATOM 734 N N . THR A 1 100 ? 4.228 8.171 -14.900 1.00 72.12 100 THR A N 1
ATOM 735 C CA . THR A 1 100 ? 4.608 7.088 -13.983 1.00 72.12 100 THR A CA 1
ATOM 736 C C . THR A 1 100 ? 3.877 7.236 -12.661 1.00 72.12 100 THR A C 1
ATOM 738 O O . THR A 1 100 ? 4.194 8.124 -11.860 1.00 72.12 100 THR A O 1
ATOM 741 N N . ASP A 1 101 ? 2.909 6.347 -12.432 1.00 81.75 101 ASP A N 1
ATOM 742 C CA . ASP A 1 101 ? 2.251 6.182 -11.145 1.00 81.75 101 ASP A CA 1
ATOM 743 C C . ASP A 1 101 ? 2.804 4.982 -10.377 1.00 81.75 101 ASP A C 1
ATOM 745 O O . ASP A 1 101 ? 3.142 3.939 -10.930 1.00 81.75 101 ASP A O 1
ATOM 749 N N . PHE A 1 102 ? 2.906 5.159 -9.066 1.00 83.81 102 PHE A N 1
ATOM 750 C CA . PHE A 1 102 ? 3.277 4.117 -8.124 1.00 83.81 102 PHE A CA 1
ATOM 751 C C . PHE A 1 102 ? 2.194 4.000 -7.076 1.00 83.81 102 PHE A C 1
ATOM 753 O O . PHE A 1 102 ? 1.610 4.998 -6.656 1.00 83.81 102 PHE A O 1
ATOM 760 N N . SER A 1 103 ? 1.950 2.785 -6.617 1.00 86.88 103 SER A N 1
ATOM 761 C CA . SER A 1 103 ? 1.015 2.515 -5.538 1.00 86.88 103 SER A CA 1
ATOM 762 C C . SER A 1 103 ? 1.764 2.215 -4.235 1.00 86.88 103 SER A C 1
ATOM 764 O O . SER A 1 103 ? 2.860 1.651 -4.228 1.00 86.88 103 SER A O 1
ATOM 766 N N . MET A 1 104 ? 1.168 2.606 -3.116 1.00 87.00 104 MET A N 1
ATOM 767 C CA . MET A 1 104 ? 1.676 2.397 -1.765 1.00 87.00 104 MET A CA 1
ATOM 768 C C . MET A 1 104 ? 0.524 1.979 -0.859 1.00 87.00 104 MET A C 1
ATOM 770 O O . MET A 1 104 ? -0.621 2.377 -1.076 1.00 87.00 104 MET A O 1
ATOM 774 N N . VAL A 1 105 ? 0.842 1.213 0.178 1.00 88.62 105 VAL A N 1
ATOM 775 C CA . VAL A 1 105 ? -0.111 0.829 1.218 1.00 88.62 105 VAL A CA 1
ATOM 776 C C . VAL A 1 105 ? 0.400 1.325 2.556 1.00 88.62 105 VAL A C 1
ATOM 778 O O . VAL A 1 105 ? 1.574 1.153 2.881 1.00 88.62 105 VAL A O 1
ATOM 781 N N . PHE A 1 106 ? -0.502 1.908 3.331 1.00 87.38 106 PHE A N 1
ATOM 782 C CA . PHE A 1 106 ? -0.251 2.351 4.690 1.00 87.38 106 PHE A CA 1
ATOM 783 C C . PHE A 1 106 ? -1.201 1.630 5.628 1.00 87.38 106 PHE A C 1
ATOM 785 O O . PHE A 1 106 ? -2.408 1.639 5.405 1.00 87.38 106 PHE A O 1
ATOM 792 N N . LEU A 1 107 ? -0.668 1.027 6.685 1.00 87.44 107 LEU A N 1
ATOM 793 C CA . LEU A 1 107 ? -1.488 0.600 7.811 1.00 87.44 107 LEU A CA 1
ATOM 794 C C . LEU A 1 107 ? -1.645 1.764 8.782 1.00 87.44 107 LEU A C 1
ATOM 796 O O . LEU A 1 107 ? -0.703 2.520 9.003 1.00 87.44 107 LEU A O 1
ATOM 800 N N . VAL A 1 108 ? -2.836 1.895 9.348 1.00 84.31 108 VAL A N 1
ATOM 801 C CA . VAL A 1 108 ? -3.203 2.916 10.319 1.00 84.31 108 VAL A CA 1
ATOM 802 C C . VAL A 1 108 ? -3.891 2.227 11.482 1.00 84.31 108 VAL A C 1
ATOM 804 O O . VAL A 1 108 ? -4.882 1.524 11.298 1.00 84.31 108 VAL A O 1
ATOM 807 N N . ASN A 1 109 ? -3.393 2.466 12.691 1.00 82.25 109 ASN A N 1
ATOM 808 C CA . ASN A 1 109 ? -4.113 2.123 13.907 1.00 82.25 109 ASN A CA 1
ATOM 809 C C . ASN A 1 109 ? -4.920 3.347 14.385 1.00 82.25 109 ASN A C 1
ATOM 811 O O . ASN A 1 109 ? -4.313 4.313 14.858 1.00 82.25 109 ASN A O 1
ATOM 815 N N . PRO A 1 110 ? -6.261 3.337 14.282 1.00 68.56 110 PRO A N 1
ATOM 816 C CA . PRO A 1 110 ? -7.089 4.479 14.661 1.00 68.56 110 PRO A CA 1
ATOM 817 C C . PRO A 1 110 ? -7.160 4.713 16.174 1.00 68.56 110 PRO A C 1
ATOM 819 O O . PRO A 1 110 ? -7.619 5.770 16.594 1.00 68.56 110 PRO A O 1
ATOM 822 N N . ALA A 1 111 ? -6.661 3.786 17.002 1.00 64.38 111 ALA A N 1
ATOM 823 C CA . ALA A 1 111 ? -6.607 3.957 18.455 1.00 64.38 111 ALA A CA 1
ATOM 824 C C . ALA A 1 111 ? -5.588 5.021 18.918 1.00 64.38 111 ALA A C 1
ATOM 826 O O . ALA A 1 111 ? -5.522 5.326 20.108 1.00 64.38 111 ALA A O 1
ATOM 827 N N . VAL A 1 112 ? -4.790 5.593 18.004 1.00 59.84 112 VAL A N 1
ATOM 828 C CA . VAL A 1 112 ? -3.876 6.709 18.289 1.00 59.84 112 VAL A CA 1
ATOM 829 C C . VAL A 1 112 ? -4.310 7.948 17.488 1.00 59.84 112 VAL A C 1
ATOM 831 O O . VAL A 1 112 ? -3.847 8.152 16.361 1.00 59.84 112 VAL A O 1
ATOM 834 N N . PRO A 1 113 ? -5.193 8.802 18.043 1.00 53.66 113 PRO A N 1
ATOM 835 C CA . PRO A 1 113 ? -5.627 10.033 17.386 1.00 53.66 113 PRO A CA 1
ATOM 836 C C . PRO A 1 113 ? -4.443 10.946 17.031 1.00 53.66 113 PRO A C 1
ATOM 838 O O . PRO A 1 113 ? -3.486 11.074 17.795 1.00 53.66 113 PRO A O 1
ATOM 841 N N . ASN A 1 114 ? -4.514 11.624 15.880 1.00 50.53 114 ASN A N 1
ATOM 842 C CA . ASN A 1 114 ? -3.571 12.665 15.424 1.00 50.53 114 ASN A CA 1
ATOM 843 C C . ASN A 1 114 ? -2.106 12.240 15.183 1.00 50.53 114 ASN A C 1
ATOM 845 O O . ASN A 1 114 ? -1.280 13.082 14.826 1.00 50.53 114 ASN A O 1
ATOM 849 N N . LYS A 1 115 ? -1.769 10.955 15.334 1.00 54.00 115 LYS A N 1
ATOM 850 C CA . LYS A 1 115 ? -0.480 10.374 14.925 1.00 54.00 115 LYS A CA 1
ATOM 851 C C . LYS A 1 115 ? -0.709 8.984 14.332 1.00 54.00 115 LYS A C 1
ATOM 853 O O . LYS A 1 115 ? -0.393 7.996 14.998 1.00 54.00 115 LYS A O 1
ATOM 858 N N . PRO A 1 116 ? -1.258 8.883 13.106 1.00 52.16 116 PRO A N 1
ATOM 859 C CA . PRO A 1 116 ? -1.365 7.592 12.446 1.00 52.16 116 PRO A CA 1
ATOM 860 C C . PRO A 1 116 ? 0.034 6.970 12.389 1.00 52.16 116 PRO A C 1
ATOM 862 O O . PRO A 1 116 ? 0.964 7.556 11.831 1.00 52.16 116 PRO A O 1
ATOM 865 N N . GLN A 1 117 ? 0.209 5.810 13.025 1.00 56.78 117 GLN A N 1
ATOM 866 C CA . GLN A 1 117 ? 1.424 5.025 12.851 1.00 56.78 117 GLN A CA 1
ATOM 867 C C . GLN A 1 117 ? 1.393 4.451 11.445 1.00 56.78 117 GLN A C 1
ATOM 869 O O . GLN A 1 117 ? 0.760 3.431 11.205 1.00 56.78 117 GLN A O 1
ATOM 874 N N . LEU A 1 118 ? 2.045 5.157 10.528 1.00 59.81 118 LEU A N 1
ATOM 875 C CA . LEU A 1 118 ? 2.220 4.741 9.151 1.00 59.81 118 LEU A CA 1
ATOM 876 C C . LEU A 1 118 ? 3.267 3.637 9.109 1.00 59.81 118 LEU A C 1
ATOM 878 O O . LEU A 1 118 ? 4.463 3.898 9.232 1.00 59.81 118 LEU A O 1
ATOM 882 N N . VAL A 1 119 ? 2.812 2.402 8.927 1.00 60.00 119 VAL A N 1
ATOM 883 C CA . VAL A 1 119 ? 3.716 1.291 8.641 1.00 60.00 119 VAL A CA 1
ATOM 884 C C . VAL A 1 119 ? 3.783 1.124 7.132 1.00 60.00 119 VAL A C 1
ATOM 886 O O . VAL A 1 119 ? 2.879 0.564 6.513 1.00 60.00 119 VAL A O 1
ATOM 889 N N . SER A 1 120 ? 4.848 1.653 6.531 1.00 56.94 120 SER A N 1
ATOM 890 C CA . SER A 1 120 ? 5.252 1.245 5.190 1.00 56.94 120 SER A CA 1
ATOM 891 C C . SER A 1 120 ? 5.922 -0.117 5.312 1.00 56.94 120 SER A C 1
ATOM 893 O O . SER A 1 120 ? 6.967 -0.223 5.956 1.00 56.94 120 SER A O 1
ATOM 895 N N . PHE A 1 121 ? 5.347 -1.157 4.720 1.00 64.88 121 PHE A N 1
ATOM 896 C CA . PHE A 1 121 ? 6.019 -2.450 4.697 1.00 64.88 121 PHE A CA 1
ATOM 897 C C . PHE A 1 121 ? 7.024 -2.510 3.554 1.00 64.88 121 PHE A C 1
ATOM 899 O O . PHE A 1 121 ? 6.830 -1.908 2.495 1.00 64.88 121 PHE A O 1
ATOM 906 N N . VAL A 1 122 ? 8.126 -3.216 3.794 1.00 63.88 122 VAL A N 1
ATOM 907 C CA . VAL A 1 122 ? 9.179 -3.435 2.806 1.00 63.88 122 VAL A CA 1
ATOM 908 C C . VAL A 1 122 ? 8.656 -4.460 1.815 1.00 63.88 122 VAL A C 1
ATOM 910 O O . VAL A 1 122 ? 8.535 -5.640 2.138 1.00 63.88 122 VAL A O 1
ATOM 913 N N . MET A 1 123 ? 8.305 -4.005 0.615 1.00 69.75 123 MET A N 1
ATOM 914 C CA . MET A 1 123 ? 7.979 -4.913 -0.469 1.00 69.75 123 MET A CA 1
ATOM 915 C C . MET A 1 123 ? 9.194 -5.814 -0.736 1.00 69.75 123 MET A C 1
ATOM 917 O O . MET A 1 123 ? 10.321 -5.313 -0.796 1.00 69.75 123 MET A O 1
ATOM 921 N N . PRO A 1 124 ? 8.987 -7.125 -0.886 1.00 65.56 124 PRO A N 1
ATOM 922 C CA . PRO A 1 124 ? 10.052 -8.049 -1.233 1.00 65.56 124 PRO A CA 1
ATOM 923 C C . PRO A 1 124 ? 10.641 -7.680 -2.595 1.00 65.56 124 PRO A C 1
ATOM 925 O O . PRO A 1 124 ? 9.934 -7.250 -3.502 1.00 65.56 124 PRO A O 1
ATOM 928 N N . GLY A 1 125 ? 11.950 -7.847 -2.740 1.00 65.50 125 GLY A N 1
ATOM 929 C CA . GLY A 1 125 ? 12.658 -7.610 -3.997 1.00 65.50 125 GLY A CA 1
ATOM 930 C C . GLY A 1 125 ? 13.733 -8.656 -4.226 1.00 65.50 125 GLY A C 1
ATOM 931 O O . GLY A 1 125 ? 13.745 -9.684 -3.573 1.00 65.50 125 GLY A O 1
ATOM 932 N N . LYS A 1 126 ? 14.670 -8.417 -5.144 1.00 66.38 126 LYS A N 1
ATOM 933 C CA . LYS A 1 126 ? 15.854 -9.290 -5.311 1.00 66.38 126 LYS A CA 1
ATOM 934 C C . LYS A 1 126 ? 17.011 -8.933 -4.380 1.00 66.38 126 LYS A C 1
ATOM 936 O O . LYS A 1 126 ? 17.978 -9.682 -4.283 1.00 66.38 126 LYS A O 1
ATOM 941 N N . LYS A 1 127 ? 16.964 -7.753 -3.763 1.00 68.81 127 LYS A N 1
ATOM 942 C CA . LYS A 1 127 ? 18.040 -7.205 -2.939 1.00 68.81 127 LYS A CA 1
ATOM 943 C C . LYS A 1 127 ? 17.457 -6.722 -1.625 1.00 68.81 127 LYS A C 1
ATOM 945 O O . LYS A 1 127 ? 16.386 -6.121 -1.620 1.00 68.81 127 LYS A O 1
ATOM 950 N N . ALA A 1 128 ? 18.190 -6.957 -0.542 1.00 71.44 128 ALA A N 1
ATOM 951 C CA . ALA A 1 128 ? 17.886 -6.331 0.732 1.00 71.44 128 ALA A CA 1
ATOM 952 C C . ALA A 1 128 ? 17.887 -4.805 0.569 1.00 71.44 128 ALA A C 1
ATOM 954 O O . ALA A 1 128 ? 18.727 -4.244 -0.145 1.00 71.44 128 ALA A O 1
ATOM 955 N N . LEU A 1 129 ? 16.932 -4.155 1.223 1.00 71.44 129 LEU A N 1
ATOM 956 C CA . LEU A 1 129 ? 16.753 -2.716 1.152 1.00 71.44 129 LEU A CA 1
ATOM 957 C C . LEU A 1 129 ? 17.382 -2.006 2.353 1.00 71.44 129 LEU A C 1
ATOM 959 O O . LEU A 1 129 ? 17.421 -2.571 3.448 1.00 71.44 129 LEU A O 1
ATOM 963 N N . PRO A 1 130 ? 17.866 -0.762 2.178 1.00 74.00 130 PRO A N 1
ATOM 964 C CA . PRO A 1 130 ? 18.205 0.097 3.304 1.00 74.00 130 PRO A CA 1
ATOM 965 C C . PRO A 1 130 ? 17.026 0.244 4.273 1.00 74.00 130 PRO A C 1
ATOM 967 O O . PRO A 1 130 ? 15.861 0.201 3.867 1.00 74.00 130 PRO A O 1
ATOM 970 N N . ALA A 1 131 ? 17.330 0.480 5.551 1.00 73.69 131 ALA A N 1
ATOM 971 C CA . ALA A 1 131 ? 16.309 0.714 6.568 1.00 73.69 131 ALA A CA 1
ATOM 972 C C . ALA A 1 131 ? 15.335 1.828 6.140 1.00 73.69 131 ALA A C 1
ATOM 974 O O . ALA A 1 131 ? 15.752 2.852 5.595 1.00 73.69 131 ALA A O 1
ATOM 975 N N . ASN A 1 132 ? 14.044 1.634 6.428 1.00 71.75 132 ASN A N 1
ATOM 976 C CA . ASN A 1 132 ? 12.957 2.573 6.118 1.00 71.75 132 ASN A CA 1
ATOM 977 C C . ASN A 1 132 ? 12.726 2.834 4.617 1.00 71.75 132 ASN A C 1
ATOM 979 O O . ASN A 1 132 ? 12.172 3.873 4.260 1.00 71.75 132 ASN A O 1
ATOM 983 N N . THR A 1 133 ? 13.144 1.919 3.738 1.00 74.62 133 THR A N 1
ATOM 984 C CA . THR A 1 133 ? 12.832 1.984 2.303 1.00 74.62 133 THR A CA 1
ATOM 985 C C . THR A 1 133 ? 12.024 0.771 1.860 1.00 74.62 133 THR A C 1
ATOM 987 O O . THR A 1 133 ? 12.120 -0.299 2.455 1.00 74.62 133 THR A O 1
ATOM 990 N N . SER A 1 134 ? 11.216 0.943 0.817 1.00 77.50 134 SER A N 1
ATOM 991 C CA . SER A 1 134 ? 10.391 -0.121 0.239 1.00 77.50 134 SER A CA 1
ATOM 992 C C . SER A 1 134 ? 10.489 -0.130 -1.290 1.00 77.50 134 SER A C 1
ATOM 994 O O . SER A 1 134 ? 10.957 0.839 -1.893 1.00 77.50 134 SER A O 1
ATOM 996 N N . HIS A 1 135 ? 10.056 -1.214 -1.931 1.00 77.56 135 HIS A N 1
ATOM 997 C CA . HIS A 1 135 ? 9.746 -1.195 -3.362 1.00 77.56 135 HIS A CA 1
ATOM 998 C C . HIS A 1 135 ? 8.313 -0.683 -3.575 1.00 77.56 135 HIS A C 1
ATOM 1000 O O . HIS A 1 135 ? 7.443 -0.941 -2.742 1.00 77.56 135 HIS A O 1
ATOM 1006 N N . PRO A 1 136 ? 8.031 0.051 -4.662 1.00 76.56 136 PRO A N 1
ATOM 1007 C CA . PRO A 1 136 ? 6.672 0.482 -4.931 1.00 76.56 136 PRO A CA 1
ATOM 1008 C C . PRO A 1 136 ? 5.844 -0.689 -5.437 1.00 76.56 136 PRO A C 1
ATOM 1010 O O . PRO A 1 136 ? 6.335 -1.522 -6.199 1.00 76.56 136 PRO A O 1
ATOM 1013 N N . PHE A 1 137 ? 4.551 -0.685 -5.131 1.00 82.00 137 PHE A N 1
ATOM 1014 C CA . PHE A 1 137 ? 3.619 -1.457 -5.936 1.00 82.00 137 PHE A CA 1
ATOM 1015 C C . PHE A 1 137 ? 3.489 -0.791 -7.300 1.00 82.00 137 PHE A C 1
ATOM 1017 O O . PHE A 1 137 ? 3.251 0.415 -7.376 1.00 82.00 137 PHE A O 1
ATOM 1024 N N . ARG A 1 138 ? 3.584 -1.568 -8.379 1.00 77.56 138 ARG A N 1
ATOM 1025 C CA . ARG A 1 138 ? 3.358 -1.036 -9.726 1.00 77.56 138 ARG A CA 1
ATOM 1026 C C . ARG A 1 138 ? 1.926 -0.520 -9.863 1.00 77.56 138 ARG A C 1
ATOM 1028 O O . ARG A 1 138 ? 1.698 0.660 -10.089 1.00 77.56 138 ARG A O 1
ATOM 1035 N N . SER A 1 139 ? 0.951 -1.395 -9.623 1.00 84.69 139 SER A N 1
ATOM 1036 C CA . SER A 1 139 ? -0.464 -1.023 -9.597 1.00 84.69 139 SER A CA 1
ATOM 1037 C C . SER A 1 139 ? -1.236 -1.931 -8.653 1.00 84.69 139 SER A C 1
ATOM 1039 O O . SER A 1 139 ? -1.367 -3.127 -8.921 1.00 84.69 139 SER A O 1
ATOM 1041 N N . ILE A 1 140 ? -1.727 -1.380 -7.540 1.00 88.69 140 ILE A N 1
ATOM 1042 C CA . ILE A 1 140 ? -2.624 -2.116 -6.642 1.00 88.69 140 ILE A CA 1
ATOM 1043 C C . ILE A 1 140 ? -3.977 -2.266 -7.331 1.00 88.69 140 ILE A C 1
ATOM 1045 O O . ILE A 1 140 ? -4.543 -1.301 -7.849 1.00 88.69 140 ILE A O 1
ATOM 1049 N N . ARG A 1 141 ? -4.487 -3.494 -7.321 1.00 90.31 141 ARG A N 1
ATOM 1050 C CA . ARG A 1 141 ? -5.790 -3.865 -7.876 1.00 90.31 141 ARG A CA 1
ATOM 1051 C C . ARG A 1 141 ? -6.838 -4.068 -6.802 1.00 90.31 141 ARG A C 1
ATOM 1053 O O . ARG A 1 141 ? -8.003 -3.779 -7.040 1.00 90.31 141 ARG A O 1
ATOM 1060 N N . GLU A 1 142 ? -6.426 -4.609 -5.663 1.00 93.88 142 GLU A N 1
ATOM 1061 C CA . GLU A 1 142 ? -7.327 -4.947 -4.573 1.00 93.88 142 GLU A CA 1
ATOM 1062 C C . GLU A 1 142 ? -6.553 -5.012 -3.259 1.00 93.88 142 GLU A C 1
ATOM 1064 O O . GLU A 1 142 ? -5.422 -5.498 -3.201 1.00 93.88 142 GLU A O 1
ATOM 1069 N N . MET A 1 143 ? -7.199 -4.559 -2.196 1.00 93.81 143 MET A N 1
ATOM 1070 C CA . MET A 1 143 ? -6.784 -4.742 -0.820 1.00 93.81 143 MET A CA 1
ATOM 1071 C C . MET A 1 143 ? -7.954 -5.263 -0.000 1.00 93.81 143 MET A C 1
ATOM 1073 O O . MET A 1 143 ? -9.056 -4.717 -0.069 1.00 93.81 143 MET A O 1
ATOM 1077 N N . ARG A 1 144 ? -7.710 -6.281 0.821 1.00 95.62 144 ARG A N 1
ATOM 1078 C CA . ARG A 1 144 ? -8.716 -6.788 1.761 1.00 95.62 144 ARG A CA 1
ATOM 1079 C C . ARG A 1 144 ? -8.068 -7.461 2.954 1.00 95.62 144 ARG A C 1
ATOM 1081 O O . ARG A 1 144 ? -7.049 -8.127 2.810 1.00 95.62 144 ARG A O 1
ATOM 1088 N N . PHE A 1 145 ? -8.689 -7.336 4.116 1.00 94.38 145 PHE A N 1
ATOM 1089 C CA . PHE A 1 145 ? -8.359 -8.198 5.244 1.00 94.38 145 PHE A CA 1
ATOM 1090 C C . PHE A 1 145 ? -9.135 -9.509 5.133 1.00 94.38 145 PHE A C 1
ATOM 1092 O O . PHE A 1 145 ? -10.306 -9.506 4.749 1.00 94.38 145 PHE A O 1
ATOM 1099 N N . ASP A 1 146 ? -8.486 -10.624 5.451 1.00 94.12 146 ASP A N 1
ATOM 1100 C CA . ASP A 1 146 ? -9.176 -11.893 5.656 1.00 94.12 146 ASP A CA 1
ATOM 1101 C C . ASP A 1 146 ? -9.763 -11.999 7.074 1.00 94.12 146 ASP A C 1
ATOM 1103 O O . ASP A 1 146 ? -9.590 -11.125 7.929 1.00 94.12 146 ASP A O 1
ATOM 1107 N N . GLU A 1 147 ? -10.459 -13.104 7.340 1.00 91.12 147 GLU A N 1
ATOM 1108 C CA . GLU A 1 147 ? -11.051 -13.370 8.652 1.00 91.12 147 GLU A CA 1
ATOM 1109 C C . GLU A 1 147 ? -10.015 -13.516 9.767 1.00 91.12 147 GLU A C 1
ATOM 1111 O O . GLU A 1 147 ? -10.375 -13.376 10.934 1.00 91.12 147 GLU A O 1
ATOM 1116 N N . SER A 1 148 ? -8.752 -13.809 9.445 1.00 90.56 148 SER A N 1
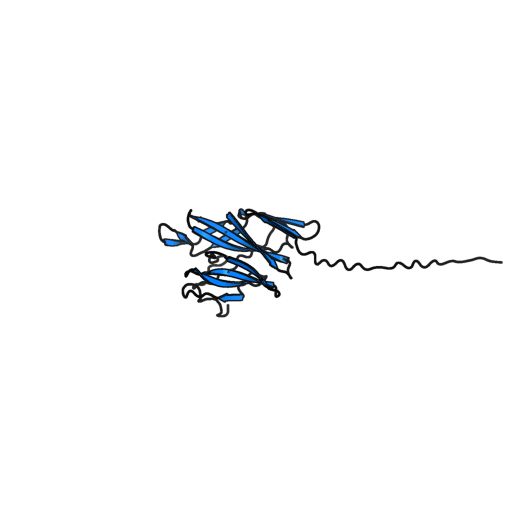ATOM 1117 C CA . SER A 1 148 ? -7.654 -13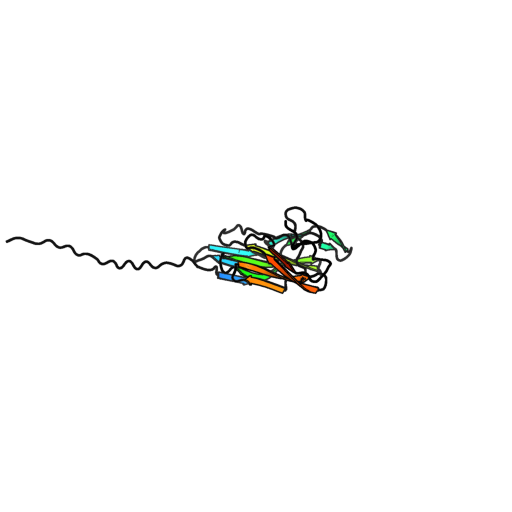.909 10.409 1.00 90.56 148 SER A CA 1
ATOM 1118 C C . SER A 1 148 ? -6.988 -12.557 10.695 1.00 90.56 148 SER A C 1
ATOM 1120 O O . SER A 1 148 ? -6.191 -12.449 11.626 1.00 90.56 148 SER A O 1
ATOM 1122 N N . GLY A 1 149 ? -7.369 -11.509 9.958 1.00 91.00 149 GLY A N 1
ATOM 1123 C CA . GLY A 1 149 ? -6.801 -10.172 10.066 1.00 91.00 149 GLY A CA 1
ATOM 1124 C C . GLY A 1 149 ? -5.518 -9.984 9.255 1.00 91.00 149 GLY A C 1
ATOM 1125 O O . GLY A 1 149 ? -4.815 -9.001 9.477 1.00 91.00 149 GLY A O 1
ATOM 1126 N N . ILE A 1 150 ? -5.205 -10.885 8.323 1.00 92.12 150 ILE A N 1
ATOM 1127 C CA . ILE A 1 150 ? -4.092 -10.723 7.384 1.00 92.12 150 ILE A CA 1
ATOM 1128 C C . ILE A 1 150 ? -4.555 -9.852 6.222 1.00 92.12 150 ILE A C 1
ATOM 1130 O O . ILE A 1 150 ? -5.621 -10.078 5.647 1.00 92.12 150 ILE A O 1
ATOM 1134 N N . LEU A 1 151 ? -3.760 -8.840 5.878 1.00 93.00 151 LEU A N 1
ATOM 1135 C CA . LEU A 1 151 ? -4.013 -8.003 4.715 1.00 93.00 151 LEU A CA 1
ATOM 1136 C C . LEU A 1 151 ? -3.508 -8.713 3.458 1.00 93.00 151 LEU A C 1
ATOM 1138 O O . LEU A 1 151 ? -2.325 -9.019 3.339 1.00 93.00 151 LEU A O 1
ATOM 1142 N N . HIS A 1 152 ? -4.402 -8.901 2.500 1.00 94.12 152 HIS A N 1
ATOM 1143 C CA . HIS A 1 152 ? -4.101 -9.285 1.132 1.00 94.12 152 HIS A CA 1
ATOM 1144 C C . HIS A 1 152 ? -3.956 -8.021 0.287 1.00 94.12 152 HIS A C 1
ATOM 1146 O O . HIS A 1 152 ? -4.907 -7.242 0.192 1.00 94.12 152 HIS A O 1
ATOM 1152 N N . VAL A 1 153 ? -2.798 -7.832 -0.342 1.00 91.75 153 VAL A N 1
ATOM 1153 C CA . VAL A 1 153 ? -2.561 -6.772 -1.329 1.00 91.75 153 VAL A CA 1
ATOM 1154 C C . VAL A 1 153 ? -2.319 -7.419 -2.684 1.00 91.75 153 VAL A C 1
ATOM 1156 O O . VAL A 1 153 ? -1.258 -7.988 -2.934 1.00 91.75 153 VAL A O 1
ATOM 1159 N N . VAL A 1 154 ? -3.313 -7.335 -3.563 1.00 91.94 154 VAL A N 1
ATOM 1160 C CA . VAL A 1 154 ? -3.229 -7.826 -4.938 1.00 91.94 154 VAL A CA 1
ATOM 1161 C C . VAL A 1 154 ? -2.767 -6.693 -5.838 1.00 91.94 154 VAL A C 1
ATOM 1163 O O . VAL A 1 154 ? -3.355 -5.608 -5.849 1.00 91.94 154 VAL A O 1
ATOM 1166 N N . HIS A 1 155 ? -1.747 -6.955 -6.643 1.00 88.75 155 HIS A N 1
ATOM 1167 C CA . HIS A 1 155 ? -1.189 -5.982 -7.571 1.00 88.75 155 HIS A CA 1
ATOM 1168 C C . HIS A 1 155 ? -0.721 -6.644 -8.871 1.00 88.75 155 HIS A C 1
ATOM 1170 O O . HIS A 1 155 ? -0.841 -7.858 -9.038 1.00 88.75 155 HIS A O 1
ATOM 1176 N N . ASN A 1 156 ? -0.216 -5.837 -9.801 1.00 85.88 156 ASN A N 1
ATOM 1177 C CA . ASN A 1 156 ? 0.487 -6.329 -10.986 1.00 85.88 156 ASN A CA 1
ATOM 1178 C C . ASN A 1 156 ? 1.993 -6.411 -10.727 1.00 85.88 156 ASN A C 1
ATOM 1180 O 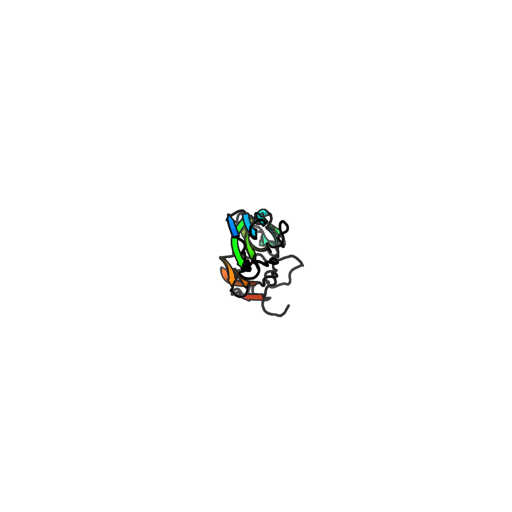O . ASN A 1 156 ? 2.566 -5.451 -10.200 1.00 85.88 156 ASN A O 1
ATOM 1184 N N . ASP A 1 157 ? 2.609 -7.525 -11.114 1.00 80.31 157 ASP A N 1
ATOM 1185 C CA . ASP A 1 157 ? 4.066 -7.667 -11.161 1.00 80.31 157 ASP A CA 1
ATOM 1186 C C . ASP A 1 157 ? 4.672 -7.002 -12.414 1.00 80.31 157 ASP A C 1
ATOM 1188 O O . ASP A 1 157 ? 3.961 -6.438 -13.252 1.00 80.31 157 ASP A O 1
ATOM 1192 N N . ALA A 1 158 ? 5.996 -7.064 -12.563 1.00 74.88 158 ALA A N 1
ATOM 1193 C CA . ALA A 1 158 ? 6.718 -6.505 -13.712 1.00 74.88 158 ALA A CA 1
ATOM 1194 C C . ALA A 1 158 ? 6.258 -7.056 -15.081 1.00 74.88 158 ALA A C 1
ATOM 1196 O O . ALA A 1 158 ? 6.413 -6.381 -16.100 1.00 74.88 158 ALA A O 1
ATOM 1197 N N . SER A 1 159 ? 5.663 -8.255 -15.111 1.00 78.44 159 SER A N 1
ATOM 1198 C CA . SER A 1 159 ? 5.094 -8.875 -16.316 1.00 78.44 159 SER A CA 1
ATOM 1199 C C . SER A 1 159 ? 3.610 -8.547 -16.534 1.00 78.44 159 SER A C 1
ATOM 1201 O O . SER A 1 159 ? 2.974 -9.141 -17.401 1.00 78.44 159 SER A O 1
ATOM 1203 N N . ASP A 1 160 ? 3.053 -7.640 -15.724 1.00 81.88 160 ASP A N 1
ATOM 1204 C CA . ASP A 1 160 ? 1.624 -7.322 -15.626 1.00 81.88 160 ASP A CA 1
ATOM 1205 C C . ASP A 1 160 ? 0.735 -8.512 -15.230 1.00 81.88 160 ASP A C 1
ATOM 1207 O O . ASP A 1 160 ? -0.492 -8.481 -15.370 1.00 81.88 160 ASP A O 1
ATOM 1211 N N . SER A 1 161 ? 1.346 -9.554 -14.667 1.00 86.12 161 SER A N 1
ATOM 1212 C CA . SER A 1 161 ? 0.632 -10.695 -14.109 1.00 86.12 161 SER A CA 1
ATOM 1213 C C . SER A 1 161 ? 0.149 -10.387 -12.694 1.00 86.12 161 SER A C 1
ATOM 1215 O O . SER A 1 161 ? 0.709 -9.550 -11.985 1.00 86.12 161 SER A O 1
ATOM 1217 N N . LYS A 1 162 ? -0.908 -11.084 -12.259 1.00 87.38 162 LYS A N 1
ATOM 1218 C CA . LYS A 1 162 ? -1.421 -10.959 -10.890 1.00 87.38 162 LYS A CA 1
ATOM 1219 C C . LYS A 1 162 ? -0.360 -11.440 -9.894 1.00 87.38 162 LYS A C 1
ATOM 1221 O O . LYS A 1 162 ? 0.043 -12.599 -9.950 1.00 87.38 162 LYS A O 1
ATOM 1226 N N . ALA A 1 163 ? -0.010 -10.573 -8.953 1.00 87.38 163 ALA A N 1
ATOM 1227 C CA . ALA A 1 163 ? 0.790 -10.873 -7.776 1.00 87.38 163 ALA A CA 1
ATOM 1228 C C . ALA A 1 163 ? 0.015 -10.543 -6.496 1.00 87.38 163 ALA A C 1
ATOM 1230 O O . ALA A 1 163 ? -0.936 -9.754 -6.506 1.00 87.38 163 ALA A O 1
ATOM 1231 N N . GLU A 1 164 ? 0.405 -11.171 -5.392 1.00 90.06 164 GLU A N 1
ATOM 1232 C CA . GLU A 1 164 ? -0.226 -10.975 -4.088 1.00 90.06 164 GLU A CA 1
ATOM 1233 C C . GLU A 1 164 ? 0.820 -10.929 -2.978 1.00 90.06 164 GLU A C 1
ATOM 1235 O O . GLU A 1 164 ? 1.703 -11.781 -2.913 1.00 90.06 164 GLU A O 1
ATOM 1240 N N . VAL A 1 165 ? 0.695 -9.951 -2.084 1.00 88.38 165 VAL A N 1
ATOM 1241 C CA . VAL A 1 165 ? 1.494 -9.833 -0.862 1.00 88.38 165 VAL A CA 1
ATOM 1242 C C . VAL A 1 165 ? 0.564 -9.977 0.338 1.00 88.38 165 VAL A C 1
ATOM 1244 O O . VAL A 1 165 ? -0.455 -9.291 0.422 1.00 88.38 165 VAL A O 1
ATOM 1247 N N . LEU A 1 166 ? 0.915 -10.870 1.262 1.00 90.44 166 LEU A N 1
ATOM 1248 C CA . LEU A 1 166 ? 0.227 -11.053 2.535 1.00 90.44 166 LEU A CA 1
ATOM 1249 C C . LEU A 1 166 ? 0.992 -10.312 3.625 1.00 90.44 166 LEU A C 1
ATOM 1251 O O . LEU A 1 166 ? 2.189 -10.540 3.811 1.00 90.44 166 LEU A O 1
ATOM 1255 N N . VAL A 1 167 ? 0.299 -9.448 4.357 1.00 88.31 167 VAL A N 1
ATOM 1256 C CA . VAL A 1 167 ? 0.892 -8.556 5.357 1.00 88.31 167 VAL A CA 1
ATOM 1257 C C . VAL A 1 167 ? 0.196 -8.763 6.697 1.00 88.31 167 VAL A C 1
ATOM 1259 O O . VAL A 1 167 ? -1.034 -8.780 6.785 1.00 88.31 167 VAL A O 1
ATOM 1262 N N . ASN A 1 168 ? 0.986 -8.945 7.749 1.00 87.69 168 ASN A N 1
ATOM 1263 C CA . ASN A 1 168 ? 0.484 -9.038 9.112 1.00 87.69 168 ASN A CA 1
ATOM 1264 C C . ASN A 1 168 ? -0.054 -7.673 9.594 1.00 87.69 168 ASN A C 1
ATOM 1266 O O . ASN A 1 168 ? 0.342 -6.629 9.076 1.00 87.69 168 ASN A O 1
ATOM 1270 N N . PRO A 1 169 ? -0.916 -7.648 10.627 1.00 83.44 169 PRO A N 1
ATOM 1271 C CA . PRO A 1 169 ? -1.391 -6.414 11.262 1.00 83.44 169 PRO A CA 1
ATOM 1272 C C . PRO A 1 169 ? -0.289 -5.428 11.685 1.00 83.44 169 PRO A C 1
ATOM 1274 O O . PRO A 1 169 ? -0.529 -4.227 11.724 1.00 83.44 169 PRO A O 1
ATOM 1277 N N . ASP A 1 170 ? 0.909 -5.923 12.002 1.00 82.06 170 ASP A N 1
ATOM 1278 C CA . ASP A 1 170 ? 2.076 -5.115 12.381 1.00 82.06 170 ASP A CA 1
ATOM 1279 C C . ASP A 1 170 ? 2.859 -4.552 11.179 1.00 82.06 170 ASP A C 1
ATOM 1281 O O . ASP A 1 170 ? 3.856 -3.857 11.361 1.00 82.06 170 ASP A O 1
ATOM 1285 N N . GLY A 1 171 ? 2.415 -4.844 9.952 1.00 80.31 171 GLY A N 1
ATOM 1286 C CA . GLY A 1 171 ? 3.062 -4.446 8.707 1.00 80.31 171 GLY A CA 1
ATOM 1287 C C . GLY A 1 171 ? 4.233 -5.329 8.282 1.00 80.31 171 GLY A C 1
ATOM 1288 O O . GLY A 1 171 ? 4.874 -5.031 7.280 1.00 80.31 171 GLY A O 1
ATOM 1289 N N . SER A 1 172 ? 4.534 -6.425 8.978 1.00 82.88 172 SER A N 1
ATOM 1290 C CA . SER A 1 172 ? 5.512 -7.394 8.475 1.00 82.88 172 SER A CA 1
ATOM 1291 C C . SER A 1 172 ? 4.943 -8.185 7.290 1.00 82.88 172 SER A C 1
ATOM 1293 O O . SER A 1 172 ? 3.774 -8.586 7.285 1.00 82.88 172 SER A O 1
ATOM 1295 N N . VAL A 1 173 ? 5.761 -8.416 6.259 1.00 83.06 173 VAL A N 1
ATOM 1296 C CA . VAL A 1 173 ? 5.364 -9.258 5.121 1.00 83.06 173 VAL A CA 1
ATOM 1297 C C . VAL A 1 173 ? 5.396 -10.717 5.560 1.00 83.06 173 VAL A C 1
ATOM 1299 O O . VAL A 1 173 ? 6.438 -11.238 5.945 1.00 83.06 173 VAL A O 1
ATOM 1302 N N . ARG A 1 174 ? 4.245 -11.383 5.484 1.00 84.62 174 ARG A N 1
ATOM 1303 C CA . ARG A 1 174 ? 4.088 -12.799 5.826 1.00 84.62 174 ARG A CA 1
ATOM 1304 C C . ARG A 1 174 ? 4.498 -13.708 4.675 1.00 84.62 174 ARG A C 1
ATOM 1306 O O . ARG A 1 174 ? 5.164 -14.716 4.881 1.00 84.62 174 ARG A O 1
ATOM 1313 N N . SER A 1 175 ? 4.051 -13.379 3.471 1.00 85.75 175 SER A N 1
ATOM 1314 C CA . SER A 1 175 ? 4.382 -14.116 2.254 1.00 85.75 175 SER A CA 1
ATOM 1315 C C . SER A 1 175 ? 4.068 -13.265 1.038 1.00 85.75 175 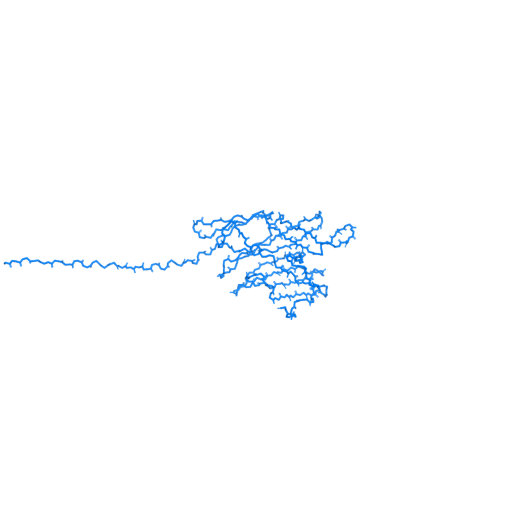SER A C 1
ATOM 1317 O O . SER A 1 175 ? 3.303 -12.307 1.122 1.00 85.75 175 SER A O 1
ATOM 1319 N N . CYS A 1 176 ? 4.576 -13.660 -0.118 1.00 84.56 176 CYS A N 1
ATOM 1320 C CA . CYS A 1 176 ? 4.101 -13.119 -1.375 1.00 84.56 176 CYS A CA 1
ATOM 1321 C C . CYS A 1 176 ? 4.163 -14.165 -2.484 1.00 84.56 176 CYS A C 1
ATOM 1323 O O . CYS A 1 176 ? 4.871 -15.168 -2.382 1.00 84.56 176 CYS A O 1
ATOM 1325 N N . SER A 1 177 ? 3.398 -13.917 -3.537 1.00 84.00 177 SER A N 1
ATOM 1326 C CA . SER A 1 177 ? 3.330 -14.735 -4.734 1.00 84.00 177 SER A CA 1
ATOM 1327 C C . SER A 1 177 ? 3.511 -13.832 -5.948 1.00 84.00 177 SER A C 1
ATOM 1329 O O . SER A 1 177 ? 2.677 -12.965 -6.208 1.00 84.00 177 SER A O 1
ATOM 1331 N N . TYR A 1 178 ? 4.611 -14.043 -6.669 1.00 79.06 178 TYR A N 1
ATOM 1332 C CA . TYR A 1 178 ? 4.938 -13.373 -7.925 1.00 79.06 178 TYR A CA 1
ATOM 1333 C C . TYR A 1 178 ? 5.048 -14.415 -9.033 1.00 79.06 178 TYR A C 1
ATOM 1335 O O . TYR A 1 178 ? 5.637 -15.478 -8.826 1.00 79.06 178 TYR A O 1
ATOM 1343 N N . LEU A 1 179 ? 4.510 -14.111 -10.215 1.00 66.38 179 LEU A N 1
ATOM 1344 C CA . LEU A 1 179 ? 4.688 -14.957 -11.397 1.00 66.38 179 LEU A CA 1
ATOM 1345 C C . LEU A 1 179 ? 5.931 -14.535 -12.188 1.00 66.38 179 LEU A C 1
ATOM 1347 O O . LEU A 1 179 ? 6.625 -15.378 -12.764 1.00 66.38 179 LEU A O 1
ATOM 1351 N N . SER A 1 180 ? 6.263 -13.245 -12.165 1.00 64.44 180 SER A N 1
ATOM 1352 C CA . SER A 1 180 ? 7.490 -12.724 -12.746 1.00 64.44 180 SER A CA 1
ATOM 1353 C C . SER A 1 180 ? 8.729 -13.198 -11.981 1.00 64.44 180 SER A C 1
ATOM 1355 O O . SER A 1 180 ? 8.928 -12.909 -10.798 1.00 64.44 180 SER A O 1
ATOM 1357 N N . LYS A 1 181 ? 9.652 -13.839 -12.711 1.00 62.16 181 LYS A N 1
ATOM 1358 C CA . LYS A 1 181 ? 11.007 -14.173 -12.227 1.00 62.16 181 LYS A CA 1
ATOM 1359 C C . LYS A 1 181 ? 11.833 -12.929 -11.870 1.00 62.16 181 LYS A C 1
ATOM 1361 O O . LYS A 1 181 ? 12.926 -13.039 -11.305 1.00 62.16 181 LYS A O 1
ATOM 1366 N N . GLU A 1 182 ? 11.363 -11.740 -12.238 1.00 59.38 182 GLU A N 1
ATOM 1367 C CA . GLU A 1 182 ? 12.039 -10.480 -11.953 1.00 59.38 182 GLU A CA 1
ATOM 1368 C C . GLU A 1 182 ? 11.784 -9.967 -10.531 1.00 59.38 182 GLU A C 1
ATOM 1370 O O . GLU A 1 182 ? 12.668 -9.303 -9.991 1.00 59.38 182 GLU A O 1
ATOM 1375 N N . GLU A 1 183 ? 10.685 -10.373 -9.883 1.00 61.19 183 GLU A N 1
ATOM 1376 C CA . GLU A 1 183 ? 10.246 -9.818 -8.588 1.00 61.19 183 GLU A CA 1
ATOM 1377 C C . GLU A 1 183 ? 10.178 -10.840 -7.429 1.00 61.19 183 GLU A C 1
ATOM 1379 O O . GLU A 1 183 ? 9.922 -10.469 -6.291 1.00 61.19 183 GLU A O 1
ATOM 1384 N N . GLY A 1 184 ? 10.499 -12.119 -7.657 1.00 53.06 184 GLY A N 1
ATOM 1385 C CA . GLY A 1 184 ? 10.132 -13.205 -6.731 1.00 53.06 184 GLY A CA 1
ATOM 1386 C C . GLY A 1 184 ? 11.220 -13.915 -5.911 1.00 53.06 184 GLY A C 1
ATOM 1387 O O . GLY A 1 184 ? 11.012 -15.081 -5.600 1.00 53.06 184 GLY A O 1
ATOM 1388 N N . LEU A 1 185 ? 12.367 -13.311 -5.570 1.00 50.66 185 LEU A N 1
ATOM 1389 C CA . LEU A 1 185 ? 13.447 -14.060 -4.883 1.00 50.66 185 LEU A CA 1
ATOM 1390 C C . LEU A 1 185 ? 13.511 -13.934 -3.349 1.00 50.66 185 LEU A C 1
ATOM 1392 O O . LEU A 1 185 ? 14.211 -14.735 -2.746 1.00 50.66 185 LEU A O 1
ATOM 1396 N N . LEU A 1 186 ? 12.811 -12.992 -2.700 1.00 53.97 186 LEU A N 1
ATOM 1397 C CA . LEU A 1 186 ? 12.947 -12.782 -1.240 1.00 53.97 186 LEU A CA 1
ATOM 1398 C C . LEU A 1 186 ? 11.694 -13.086 -0.403 1.00 53.97 186 LEU A C 1
ATOM 1400 O O . LEU A 1 186 ? 11.703 -12.857 0.803 1.00 53.97 186 LEU A O 1
ATOM 1404 N N . CYS A 1 187 ? 10.630 -13.636 -0.988 1.00 54.72 187 CYS A N 1
ATOM 1405 C CA . CYS A 1 187 ? 9.516 -14.157 -0.194 1.00 54.72 187 CYS A CA 1
ATOM 1406 C C . CYS A 1 187 ? 9.636 -15.648 0.022 1.00 54.72 187 CYS A C 1
ATOM 1408 O O . CYS A 1 187 ? 9.393 -16.427 -0.896 1.00 54.72 187 CYS A O 1
ATOM 1410 N N . GLY A 1 188 ? 9.925 -16.036 1.258 1.00 41.91 188 GLY A N 1
ATOM 1411 C CA . GLY A 1 188 ? 9.874 -17.432 1.684 1.00 41.91 188 GLY A CA 1
ATOM 1412 C C . GLY A 1 188 ? 11.208 -18.018 2.129 1.00 41.91 188 GLY A C 1
ATOM 1413 O O . GLY A 1 188 ? 11.214 -19.138 2.627 1.00 41.91 188 GLY A O 1
ATOM 1414 N N . GLU A 1 189 ? 12.314 -17.278 2.041 1.00 36.34 189 GLU A N 1
ATOM 1415 C CA . GLU A 1 189 ? 13.552 -17.649 2.729 1.00 36.34 189 GLU A CA 1
ATOM 1416 C C . GLU A 1 189 ? 13.681 -16.796 3.990 1.00 36.34 189 GLU A C 1
ATOM 1418 O O . GLU A 1 189 ? 14.050 -15.631 3.915 1.00 36.34 189 GLU A O 1
ATOM 1423 N N . ASN A 1 190 ? 13.269 -17.384 5.120 1.00 34.09 190 ASN A N 1
ATOM 1424 C CA . ASN A 1 190 ? 13.512 -16.961 6.505 1.00 34.09 190 ASN A CA 1
ATOM 1425 C C . ASN A 1 190 ? 14.311 -15.647 6.659 1.00 34.09 190 ASN A C 1
ATOM 1427 O O . ASN A 1 190 ? 15.542 -15.668 6.584 1.00 34.09 190 ASN A O 1
ATOM 1431 N N . GLN A 1 191 ? 13.616 -14.537 6.928 1.00 34.75 191 GLN A N 1
ATOM 1432 C CA . GLN A 1 191 ? 14.207 -13.401 7.642 1.00 34.75 191 GLN A CA 1
ATOM 1433 C C . GLN A 1 191 ? 13.853 -13.498 9.120 1.00 34.75 191 GLN A C 1
ATOM 1435 O O . GLN A 1 191 ? 12.668 -13.782 9.411 1.00 34.75 191 GLN A O 1
#

Sequence (191 aa):
GSFATSCAGSKTNLSASVQSTDERPDISEDRTSVHITAGTKDSATIKAQDLQALVTNVPDPNTGITSTQKLTGSWIFQVAQNPRTNIVAIGVRSFIFAETDFSMVFLVNPAVPNKPQLVSFVMPGKKALPANTSHPFRSIREMRFDESGILHVVHNDASDSKAEVLVNPDGSVRSCSYLSKEEGLLCGENQ

Radius of gyration: 23.85 Å; chains: 1; bounding box: 68×32×92 Å

Foldseek 3Di:
DDDDDDDDDDPPPPPPPPPPLLQQWDWDDDFFWIWTHRPDDAIAIDGQQNQKAWEWQDADPVPRDTGTDIFGFPTWDDWEAQSPQSKIKTKGWGDPDPPAIFIFIFIFRSVDHPDTPTQGAAQAFPDDDDPRYHHTFRAWDDWYADPVRWIWTWGADPVRDIKIWTAHSVRYTQFIDDPDPRGPDPGPPDD

pLDDT: mean 74.1, std 18.26, range [32.03, 95.62]